Protein AF-A0A818N130-F1 (afdb_monomer)

Mean predicted aligned error: 12.56 Å

Nearest PDB structures (foldseek):
  4pmk-assembly1_A  TM=8.410E-01  e=3.302E-14  Actinidia chinensis
  4pmk-assembly2_B  TM=8.431E-01  e=4.988E-14  Actinidia chinensis
  6fpg-assembly2_I  TM=8.184E-01  e=9.535E-14  Zea mays
  6fpg-assembly2_H  TM=8.182E-01  e=1.823E-13  Zea mays
  6fpg-assembly1_D  TM=7.725E-01  e=6.313E-14  Zea mays

Radius of gyration: 19.73 Å; Cα contacts (8 Å, |Δi|>4): 461; chains: 1; bounding box: 48×44×52 Å

Structure (mmCIF, N/CA/C/O backbone):
data_AF-A0A818N130-F1
#
_entry.id   AF-A0A818N130-F1
#
loop_
_atom_site.group_PDB
_atom_site.id
_atom_site.type_symbol
_atom_site.label_atom_id
_atom_site.label_alt_id
_atom_site.label_comp_id
_atom_site.label_asym_id
_atom_site.label_entity_id
_atom_site.label_seq_id
_atom_site.pdbx_PDB_ins_code
_atom_site.Cartn_x
_atom_site.Cartn_y
_atom_site.Cartn_z
_atom_site.occupancy
_atom_site.B_iso_or_equiv
_atom_site.auth_seq_id
_atom_site.auth_comp_id
_atom_site.auth_asym_id
_atom_site.auth_atom_id
_atom_site.pdbx_PDB_model_num
ATOM 1 N N . MET A 1 1 ? -4.736 25.294 -11.018 1.00 30.92 1 MET A N 1
ATOM 2 C CA . MET A 1 1 ? -4.053 26.025 -12.106 1.00 30.92 1 MET A CA 1
ATOM 3 C C . MET A 1 1 ? -2.762 25.278 -12.384 1.00 30.92 1 MET A C 1
ATOM 5 O O . MET A 1 1 ? -1.918 25.244 -11.503 1.00 30.92 1 MET A O 1
ATOM 9 N N . ALA A 1 2 ? -2.656 24.581 -13.517 1.00 33.16 2 ALA A N 1
ATOM 10 C CA . ALA A 1 2 ? -1.429 23.869 -13.874 1.00 33.16 2 ALA A CA 1
ATOM 11 C C . ALA A 1 2 ? -0.365 24.899 -14.280 1.00 33.16 2 ALA A C 1
ATOM 13 O O . ALA A 1 2 ? -0.621 25.745 -15.138 1.00 33.16 2 ALA A O 1
ATOM 14 N N . SER A 1 3 ? 0.789 24.881 -13.621 1.00 47.41 3 SER A N 1
ATOM 15 C CA . SER A 1 3 ? 1.920 25.745 -13.948 1.00 47.41 3 SER A CA 1
ATOM 16 C C . SER A 1 3 ? 2.460 25.389 -15.339 1.00 47.41 3 SER A C 1
ATOM 18 O O . SER A 1 3 ? 2.759 24.233 -15.631 1.00 47.41 3 SER A O 1
ATOM 20 N N . ASN A 1 4 ? 2.580 26.384 -16.223 1.00 52.31 4 ASN A N 1
ATOM 21 C CA . ASN A 1 4 ? 3.215 26.209 -17.530 1.00 52.31 4 ASN A CA 1
ATOM 22 C C . ASN A 1 4 ? 4.735 26.119 -17.339 1.00 52.31 4 AS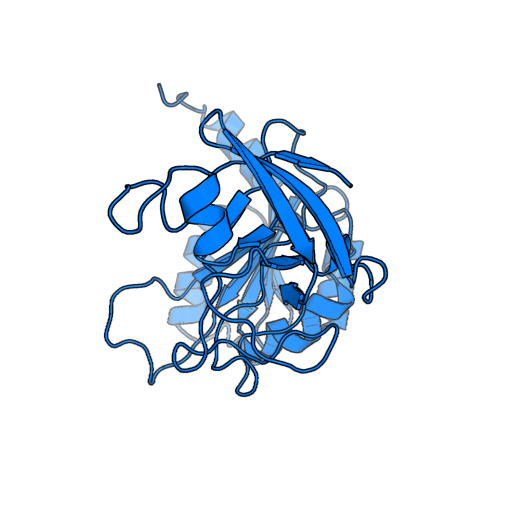N A C 1
ATOM 24 O O . ASN A 1 4 ? 5.416 27.135 -17.217 1.00 52.31 4 ASN A O 1
ATOM 28 N N . ILE A 1 5 ? 5.256 24.894 -17.293 1.00 61.88 5 ILE A N 1
ATOM 29 C CA . ILE A 1 5 ? 6.688 24.602 -17.149 1.00 61.88 5 ILE A CA 1
ATOM 30 C C . ILE A 1 5 ? 7.426 25.015 -18.437 1.00 61.88 5 ILE A C 1
ATOM 32 O O . ILE A 1 5 ? 7.042 24.612 -19.546 1.00 61.88 5 ILE A O 1
ATOM 36 N N . SER A 1 6 ? 8.494 25.814 -18.317 1.00 75.38 6 SER A N 1
ATOM 37 C CA . SER A 1 6 ? 9.298 26.250 -19.471 1.00 75.38 6 SER A CA 1
ATOM 38 C C . SER A 1 6 ? 10.012 25.065 -20.148 1.00 75.38 6 SER A C 1
ATOM 40 O O . SER A 1 6 ? 10.149 23.988 -19.563 1.00 75.38 6 SER A O 1
ATOM 42 N N . ARG A 1 7 ? 10.448 25.219 -21.408 1.00 65.94 7 ARG A N 1
ATOM 43 C CA . ARG A 1 7 ? 11.224 24.172 -22.109 1.00 65.94 7 ARG A CA 1
ATOM 44 C C . ARG A 1 7 ? 12.527 23.840 -21.368 1.00 65.94 7 ARG A C 1
ATOM 46 O O . ARG A 1 7 ? 12.796 22.664 -21.152 1.00 65.94 7 ARG A O 1
ATOM 53 N N . ASP A 1 8 ? 13.239 24.853 -20.880 1.00 66.38 8 ASP A N 1
ATOM 54 C CA . ASP A 1 8 ? 14.477 24.676 -20.107 1.00 66.38 8 ASP A CA 1
ATOM 55 C C . ASP A 1 8 ? 14.243 23.960 -18.771 1.00 66.38 8 ASP A C 1
ATOM 57 O O . ASP A 1 8 ? 15.045 23.122 -18.365 1.00 66.38 8 ASP A O 1
ATOM 61 N N . GLN A 1 9 ? 13.128 24.244 -18.087 1.00 62.00 9 GLN A N 1
ATOM 62 C CA . GLN A 1 9 ? 12.766 23.524 -16.863 1.00 62.00 9 GLN A CA 1
ATOM 63 C C . GLN A 1 9 ? 12.418 22.061 -17.150 1.00 62.00 9 GLN A C 1
ATOM 65 O O . GLN A 1 9 ? 12.869 21.187 -16.416 1.00 62.00 9 GLN A O 1
ATOM 70 N N . ARG A 1 10 ? 11.680 21.776 -18.233 1.00 62.56 10 ARG A N 1
ATOM 71 C CA . ARG A 1 10 ? 11.396 20.397 -18.667 1.00 62.56 10 ARG A CA 1
ATOM 72 C C . ARG A 1 10 ? 12.671 19.618 -18.976 1.00 62.56 10 ARG A C 1
ATOM 74 O O . ARG A 1 10 ? 12.785 18.466 -18.573 1.00 62.56 10 ARG A O 1
ATOM 81 N N . GLN A 1 11 ? 13.631 20.256 -19.636 1.00 64.12 11 GLN A N 1
ATOM 82 C CA . GLN A 1 11 ? 14.889 19.623 -20.013 1.00 64.12 11 GLN A CA 1
ATOM 83 C C . GLN A 1 11 ? 15.765 19.314 -18.790 1.00 64.12 11 GLN A C 1
ATOM 85 O O . GLN A 1 11 ? 16.229 18.188 -18.644 1.00 64.12 11 GLN A O 1
ATOM 90 N N . ARG A 1 12 ? 15.883 20.257 -17.844 1.00 65.88 12 ARG A N 1
ATOM 91 C CA . ARG A 1 12 ? 16.589 20.036 -16.566 1.00 65.88 12 ARG A CA 1
ATOM 92 C C . ARG A 1 12 ? 15.929 18.970 -15.695 1.00 65.88 12 ARG A C 1
ATOM 94 O O . ARG A 1 12 ? 16.614 18.220 -15.013 1.00 65.88 12 ARG A O 1
ATOM 101 N N . MET A 1 13 ? 14.598 18.895 -15.710 1.00 63.78 13 MET A N 1
ATOM 102 C CA . MET A 1 13 ? 13.869 17.828 -15.024 1.00 63.78 13 MET A CA 1
ATOM 103 C C . MET A 1 13 ? 14.210 16.463 -15.633 1.00 63.78 13 MET A C 1
ATOM 105 O O . MET A 1 13 ? 14.585 15.559 -14.897 1.00 63.78 13 MET A O 1
ATOM 109 N N . ALA A 1 14 ? 14.170 16.330 -16.962 1.00 67.00 14 ALA A N 1
ATOM 110 C CA . ALA A 1 14 ? 14.478 15.082 -17.665 1.00 67.00 14 ALA A CA 1
ATOM 111 C C . ALA A 1 14 ? 15.929 14.583 -17.478 1.00 67.00 14 ALA A C 1
ATOM 113 O O . ALA A 1 14 ? 16.166 13.379 -17.569 1.00 67.00 14 ALA A O 1
ATOM 114 N N . GLU A 1 15 ? 16.892 15.471 -17.199 1.00 73.31 15 GLU A N 1
ATOM 115 C CA . GLU A 1 15 ? 18.293 15.115 -16.897 1.00 73.31 15 GLU A CA 1
ATOM 116 C C . GLU A 1 15 ? 18.470 14.471 -15.514 1.00 73.31 15 GLU A C 1
ATOM 118 O O . GLU A 1 15 ? 19.325 13.593 -15.342 1.00 73.31 15 GLU A O 1
ATOM 123 N N . ASN A 1 16 ? 17.636 14.879 -14.554 1.00 77.44 16 ASN A N 1
ATOM 124 C CA . ASN A 1 16 ? 17.684 14.423 -13.165 1.00 77.44 16 ASN A CA 1
ATOM 125 C C . ASN A 1 16 ? 17.007 13.065 -12.950 1.00 77.44 16 ASN A C 1
ATOM 127 O O . ASN A 1 16 ? 17.162 12.474 -11.880 1.00 77.44 16 ASN A O 1
ATOM 131 N N . TYR A 1 17 ? 16.253 12.575 -13.937 1.00 79.69 17 TYR A N 1
ATOM 132 C CA . TYR A 1 17 ? 15.554 11.299 -13.859 1.00 79.69 17 TYR A CA 1
ATOM 133 C C . TYR A 1 17 ? 16.332 10.190 -14.568 1.00 79.69 17 TYR A C 1
ATOM 135 O O . TYR A 1 17 ? 16.824 10.358 -15.684 1.00 79.69 17 TYR A O 1
ATOM 143 N N . LEU A 1 18 ? 16.401 9.036 -13.913 1.00 83.44 18 LEU A N 1
ATOM 144 C CA . LEU A 1 18 ? 16.865 7.778 -14.482 1.00 83.44 18 LEU A CA 1
ATOM 145 C C . LEU A 1 18 ? 15.682 6.814 -14.526 1.00 83.44 18 LEU A C 1
ATOM 147 O O . LEU A 1 18 ? 15.055 6.568 -13.499 1.00 83.44 18 LEU A O 1
ATOM 151 N N . VAL A 1 19 ? 15.390 6.243 -15.691 1.00 85.06 19 VAL A N 1
ATOM 152 C CA . VAL A 1 19 ? 14.476 5.099 -15.797 1.00 85.06 19 VAL A CA 1
ATOM 153 C C . VAL A 1 19 ? 15.302 3.834 -15.993 1.00 85.06 19 VAL A C 1
ATOM 155 O O . VAL A 1 19 ? 16.173 3.790 -16.857 1.00 85.06 19 VAL A O 1
ATOM 158 N N . ILE A 1 20 ? 15.031 2.803 -15.201 1.00 85.44 20 ILE A N 1
ATOM 159 C CA . ILE A 1 20 ? 15.625 1.475 -15.336 1.00 85.44 20 ILE A CA 1
ATOM 160 C C . ILE A 1 20 ? 14.508 0.506 -15.714 1.00 85.44 20 ILE A C 1
ATOM 162 O O . ILE A 1 20 ? 13.629 0.216 -14.904 1.00 85.44 20 ILE A O 1
ATOM 166 N N . TRP A 1 21 ? 14.525 0.011 -16.946 1.00 83.75 21 TRP A N 1
ATOM 167 C CA . TRP A 1 21 ? 13.629 -1.052 -17.384 1.00 83.75 21 TRP A CA 1
ATOM 168 C C . TRP A 1 21 ? 14.256 -2.411 -17.068 1.00 83.75 21 TRP A C 1
ATOM 170 O O . TRP A 1 21 ? 15.335 -2.754 -17.547 1.00 83.75 21 TRP A O 1
ATOM 180 N N . VAL A 1 22 ? 13.564 -3.172 -16.233 1.00 79.50 22 VAL A N 1
ATOM 181 C CA . VAL A 1 22 ? 13.913 -4.518 -15.808 1.00 79.50 22 VAL A CA 1
ATOM 182 C C . VAL A 1 22 ? 13.015 -5.529 -16.501 1.00 79.50 22 VAL A C 1
ATOM 184 O O . VAL A 1 22 ? 11.805 -5.557 -16.280 1.00 79.50 22 VAL A O 1
ATOM 187 N N . ASP A 1 23 ? 13.606 -6.376 -17.328 1.00 73.19 23 ASP A N 1
ATOM 188 C CA . ASP A 1 23 ? 12.915 -7.518 -17.914 1.00 73.19 23 ASP A CA 1
ATOM 189 C C . ASP A 1 23 ? 13.952 -8.604 -18.232 1.00 73.19 23 ASP A C 1
ATOM 191 O O . ASP A 1 23 ? 15.079 -8.309 -18.631 1.00 73.19 23 ASP A O 1
ATOM 195 N N . GLU A 1 24 ? 13.592 -9.865 -18.007 1.00 66.06 24 GLU A N 1
ATOM 196 C CA . GLU A 1 24 ? 14.453 -11.019 -18.296 1.00 66.06 24 GLU A CA 1
ATOM 197 C C . GLU A 1 24 ? 14.627 -11.241 -19.806 1.00 66.06 24 GLU A C 1
ATOM 199 O O . GLU A 1 24 ? 15.628 -11.812 -20.230 1.00 66.06 24 GLU A O 1
ATOM 204 N N . ASN A 1 25 ? 13.676 -10.775 -20.623 1.00 66.62 25 ASN A N 1
ATOM 205 C CA . ASN A 1 25 ? 13.609 -11.048 -22.059 1.00 66.62 25 ASN A CA 1
ATOM 206 C C . ASN A 1 25 ? 13.651 -9.762 -22.898 1.00 66.62 25 ASN A C 1
ATOM 208 O O . ASN A 1 25 ? 12.923 -9.641 -23.886 1.00 66.62 25 ASN A O 1
ATOM 212 N N . ILE A 1 26 ? 14.483 -8.786 -22.516 1.00 68.31 26 ILE A N 1
ATOM 213 C CA . ILE A 1 26 ? 14.670 -7.569 -23.322 1.00 68.31 26 ILE A CA 1
ATOM 214 C C . ILE A 1 26 ? 15.320 -7.943 -24.652 1.00 68.31 26 ILE A C 1
ATOM 216 O O . ILE A 1 26 ? 16.522 -8.197 -24.727 1.00 68.31 26 ILE A O 1
ATOM 220 N N . ASP A 1 27 ? 14.522 -7.910 -25.714 1.00 71.06 27 ASP A N 1
ATOM 221 C CA . ASP A 1 27 ? 14.995 -8.007 -27.087 1.00 71.06 27 ASP A CA 1
ATOM 222 C C . ASP A 1 27 ? 14.929 -6.630 -27.756 1.00 71.06 27 ASP A C 1
ATOM 224 O O . ASP A 1 27 ? 13.875 -6.177 -28.198 1.00 71.06 27 ASP A O 1
ATOM 228 N N . MET A 1 28 ? 16.076 -5.953 -27.857 1.00 67.69 28 MET A N 1
ATOM 229 C CA . MET A 1 28 ? 16.173 -4.639 -28.508 1.00 67.69 28 MET A CA 1
ATOM 230 C C . MET A 1 28 ? 15.928 -4.683 -30.026 1.00 67.69 28 MET A C 1
ATOM 232 O O . MET A 1 28 ? 15.821 -3.624 -30.651 1.00 67.69 28 MET A O 1
ATOM 236 N N . ALA A 1 29 ? 15.854 -5.870 -30.636 1.00 70.69 29 ALA A N 1
ATOM 237 C CA . ALA A 1 29 ? 15.455 -6.034 -32.031 1.00 70.69 29 ALA A CA 1
ATOM 238 C C . ALA A 1 29 ? 13.928 -6.123 -32.204 1.00 70.69 29 ALA A C 1
ATOM 240 O O . ALA A 1 29 ? 13.436 -6.024 -33.327 1.00 70.69 29 ALA A O 1
ATOM 241 N N . ASN A 1 30 ? 13.175 -6.287 -31.113 1.00 78.38 30 ASN A N 1
ATOM 242 C CA . ASN A 1 30 ? 11.723 -6.334 -31.146 1.00 78.38 30 ASN A CA 1
ATOM 243 C C . ASN A 1 30 ? 11.123 -4.930 -31.353 1.00 78.38 30 ASN A C 1
ATOM 245 O O . ASN A 1 30 ? 11.484 -3.979 -30.658 1.00 78.38 30 ASN A O 1
ATOM 249 N N . GLU A 1 31 ? 10.173 -4.810 -32.283 1.00 75.06 31 GLU A N 1
ATOM 250 C CA . GLU A 1 31 ? 9.532 -3.540 -32.653 1.00 75.06 31 GLU A CA 1
ATOM 251 C C . GLU A 1 31 ? 8.794 -2.882 -31.473 1.00 75.06 31 GLU A C 1
ATOM 253 O O . GLU A 1 31 ? 8.922 -1.676 -31.261 1.00 75.06 31 GLU A O 1
ATOM 258 N N . ASP A 1 32 ? 8.105 -3.660 -30.632 1.00 69.25 32 ASP A N 1
ATOM 259 C CA . ASP A 1 32 ? 7.430 -3.139 -29.437 1.00 69.25 32 ASP A CA 1
ATOM 260 C C . ASP A 1 32 ? 8.442 -2.632 -28.400 1.00 69.25 32 ASP A C 1
ATOM 262 O O . ASP A 1 32 ? 8.219 -1.602 -27.753 1.00 69.25 32 ASP A O 1
ATOM 266 N N . CYS A 1 33 ? 9.586 -3.313 -28.266 1.00 69.62 33 CYS A N 1
ATOM 267 C CA . CYS A 1 33 ? 10.672 -2.869 -27.395 1.00 69.62 33 CYS A CA 1
ATOM 268 C C . CYS A 1 33 ? 11.284 -1.557 -27.899 1.00 69.62 33 CYS A C 1
ATOM 270 O O . CYS A 1 33 ? 11.527 -0.649 -27.100 1.00 69.62 33 CYS A O 1
ATOM 272 N N . GLN A 1 34 ? 11.502 -1.427 -29.210 1.00 73.81 34 GLN A N 1
ATOM 273 C CA . GLN A 1 34 ? 12.018 -0.197 -29.815 1.00 73.81 34 GLN A CA 1
ATOM 274 C C . GLN A 1 34 ? 11.042 0.965 -29.631 1.00 73.81 34 GLN A C 1
ATOM 276 O O . GLN A 1 34 ? 11.436 2.005 -29.103 1.00 73.81 34 GLN A O 1
ATOM 281 N N . ASN A 1 35 ? 9.761 0.750 -29.934 1.00 75.25 35 ASN A N 1
ATOM 282 C CA . ASN A 1 35 ? 8.704 1.743 -29.743 1.00 75.25 35 ASN A CA 1
ATOM 283 C C . ASN A 1 35 ? 8.605 2.201 -28.278 1.00 75.25 35 ASN A C 1
ATOM 285 O O . ASN A 1 35 ? 8.491 3.394 -27.992 1.00 75.25 35 ASN A O 1
ATOM 289 N N . THR A 1 36 ? 8.690 1.266 -27.329 1.00 74.69 36 THR A N 1
ATOM 290 C CA . THR A 1 36 ? 8.653 1.586 -25.893 1.00 74.69 36 THR A CA 1
ATOM 291 C C . THR A 1 36 ? 9.890 2.379 -25.466 1.00 74.69 36 THR A C 1
ATOM 293 O O . THR A 1 36 ? 9.773 3.385 -24.764 1.00 74.69 36 THR A O 1
ATOM 296 N N . MET A 1 37 ? 11.081 1.980 -25.923 1.00 78.00 37 MET A N 1
ATOM 297 C CA . MET A 1 37 ? 12.326 2.702 -25.641 1.00 78.00 37 MET A CA 1
ATOM 298 C C . MET A 1 37 ? 12.321 4.119 -26.217 1.00 78.00 37 MET A C 1
ATOM 300 O O . MET A 1 37 ? 12.805 5.041 -25.559 1.00 78.00 37 MET A O 1
ATOM 304 N N . GLU A 1 38 ? 11.768 4.315 -27.414 1.00 79.38 38 GLU A N 1
ATOM 305 C CA . GLU A 1 38 ? 11.600 5.639 -28.015 1.00 79.38 38 GLU A CA 1
ATOM 306 C C . GLU A 1 38 ? 10.668 6.524 -27.185 1.00 79.38 38 GLU A C 1
ATOM 308 O O . GLU A 1 38 ? 11.008 7.672 -26.892 1.00 79.38 38 GLU A O 1
ATOM 313 N N . GLN A 1 39 ? 9.536 5.983 -26.724 1.00 79.44 39 GLN A N 1
ATOM 314 C CA . GLN A 1 39 ? 8.607 6.719 -25.863 1.00 79.44 39 GLN A CA 1
ATOM 315 C C . GLN A 1 39 ? 9.237 7.104 -24.522 1.00 79.44 39 GLN A C 1
ATOM 317 O O . GLN A 1 39 ? 9.084 8.242 -24.079 1.00 79.44 39 GLN A O 1
ATOM 322 N N . LEU A 1 40 ? 9.978 6.195 -23.883 1.00 78.56 40 LEU A N 1
ATOM 323 C CA . LEU A 1 40 ? 10.655 6.488 -22.618 1.00 78.56 40 LEU A CA 1
ATOM 324 C C . LEU A 1 40 ? 11.747 7.552 -22.798 1.00 78.56 40 LEU A C 1
ATOM 326 O O . LEU A 1 40 ? 11.810 8.504 -22.019 1.00 78.56 40 LEU A O 1
ATOM 330 N N . ARG A 1 41 ? 12.558 7.447 -23.859 1.00 82.44 41 ARG A N 1
ATOM 331 C CA . ARG A 1 41 ? 13.613 8.425 -24.183 1.00 82.44 41 ARG A CA 1
ATOM 332 C C . ARG A 1 41 ? 13.073 9.796 -24.591 1.0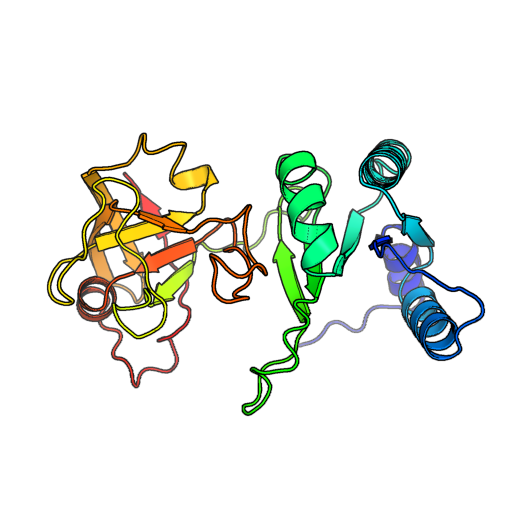0 82.44 41 ARG A C 1
ATOM 334 O O . ARG A 1 41 ? 13.788 10.785 -24.486 1.00 82.44 41 ARG A O 1
ATOM 341 N N . ALA A 1 42 ? 11.819 9.879 -25.035 1.00 79.12 42 ALA A N 1
ATOM 342 C CA . ALA A 1 42 ? 11.160 11.157 -25.288 1.00 79.12 42 ALA A CA 1
ATOM 343 C C . ALA A 1 42 ? 10.802 11.912 -23.992 1.00 79.12 42 ALA A C 1
ATOM 345 O O . ALA A 1 42 ? 10.571 13.122 -24.032 1.00 79.12 42 ALA A O 1
ATOM 346 N N . VAL A 1 43 ? 10.738 11.209 -22.854 1.00 74.94 43 VAL A N 1
ATOM 347 C CA . VAL A 1 43 ? 10.345 11.769 -21.551 1.00 74.94 43 VAL A CA 1
ATOM 348 C C . VAL A 1 43 ? 11.546 11.969 -20.628 1.00 74.94 43 VAL A C 1
ATOM 350 O O . VAL A 1 43 ? 11.610 12.980 -19.929 1.00 74.94 43 VAL A O 1
ATOM 353 N N . VAL A 1 44 ? 12.494 11.029 -20.618 1.00 81.19 44 VAL A N 1
ATOM 354 C CA . VAL A 1 44 ? 13.705 11.087 -19.788 1.00 81.19 44 VAL A CA 1
ATOM 355 C C . VAL A 1 44 ? 14.961 10.940 -20.634 1.00 81.19 44 VAL A C 1
ATOM 357 O O . VAL A 1 44 ? 14.987 10.202 -21.616 1.00 81.19 44 VAL A O 1
ATOM 360 N N . ASN A 1 45 ? 16.042 11.598 -20.220 1.00 81.06 45 ASN A N 1
ATOM 361 C CA . ASN A 1 45 ? 17.281 11.592 -21.001 1.00 81.06 45 ASN A CA 1
ATOM 362 C C . ASN A 1 45 ? 18.095 10.304 -20.820 1.00 81.06 45 ASN A C 1
ATOM 364 O O . ASN A 1 45 ? 18.978 10.017 -21.627 1.00 81.06 45 ASN A O 1
ATOM 368 N N . GLN A 1 46 ? 17.816 9.530 -19.767 1.00 82.31 46 GLN A N 1
ATOM 369 C CA . GLN A 1 46 ? 18.523 8.290 -19.477 1.00 82.31 46 GLN A CA 1
ATOM 370 C C . GLN A 1 46 ? 17.542 7.157 -19.180 1.00 82.31 46 GLN A C 1
ATOM 372 O O . GLN A 1 46 ? 16.810 7.183 -18.189 1.00 82.31 46 GLN A O 1
ATOM 377 N N . VAL A 1 47 ? 17.575 6.146 -20.049 1.00 85.06 47 VAL A N 1
ATOM 378 C CA . VAL A 1 47 ? 16.860 4.881 -19.886 1.00 85.06 47 VAL A CA 1
ATOM 379 C C . VAL A 1 47 ? 17.892 3.766 -19.940 1.00 85.06 47 VAL A C 1
ATOM 381 O O . VAL A 1 47 ? 18.517 3.558 -20.984 1.00 85.06 47 VAL A O 1
ATOM 384 N N . ASN A 1 48 ? 18.070 3.069 -18.826 1.00 86.44 48 ASN A N 1
ATOM 385 C CA . ASN A 1 48 ? 18.913 1.889 -18.744 1.00 86.44 48 ASN A CA 1
ATOM 386 C C . ASN A 1 48 ? 18.048 0.631 -18.746 1.00 86.44 48 ASN A C 1
ATOM 388 O O . ASN A 1 48 ? 16.881 0.658 -18.360 1.00 86.44 48 ASN A O 1
ATOM 392 N N . THR A 1 49 ? 18.650 -0.482 -19.140 1.00 83.12 49 THR A N 1
ATOM 393 C CA . THR A 1 49 ? 18.044 -1.806 -19.049 1.00 83.12 49 THR A CA 1
ATOM 394 C C . THR A 1 49 ? 18.856 -2.677 -18.101 1.00 83.12 49 THR A C 1
ATOM 396 O O . THR A 1 49 ? 20.090 -2.597 -18.099 1.00 83.12 49 THR A O 1
ATOM 399 N N . CYS A 1 50 ? 18.195 -3.527 -17.324 1.00 79.44 50 CYS A N 1
ATOM 400 C CA . CYS A 1 50 ? 18.854 -4.586 -16.564 1.00 79.44 50 CYS A CA 1
ATOM 401 C C . CYS A 1 50 ? 18.065 -5.892 -16.674 1.00 79.44 50 CYS A C 1
ATOM 403 O O . CYS A 1 50 ? 16.840 -5.891 -16.760 1.00 79.44 50 CYS A O 1
ATOM 405 N N . THR A 1 51 ? 18.795 -7.005 -16.698 1.00 76.56 51 THR A N 1
ATOM 406 C CA . THR A 1 51 ? 18.220 -8.357 -16.837 1.00 76.56 51 THR A CA 1
ATOM 407 C C . THR A 1 51 ? 18.361 -9.177 -15.556 1.00 76.56 51 THR A C 1
ATOM 409 O O . THR A 1 51 ? 17.657 -10.164 -15.377 1.00 76.56 51 THR A O 1
ATOM 412 N N . THR A 1 52 ? 19.239 -8.754 -14.637 1.00 71.56 52 THR A N 1
ATOM 413 C CA . THR A 1 52 ? 19.441 -9.388 -13.327 1.00 71.56 52 THR A CA 1
ATOM 414 C C . THR A 1 52 ? 19.381 -8.363 -12.199 1.00 71.56 52 THR A C 1
ATOM 416 O O . THR A 1 52 ? 19.659 -7.176 -12.403 1.00 71.56 52 THR A O 1
ATOM 419 N N . ALA A 1 53 ? 19.056 -8.821 -10.988 1.00 69.56 53 ALA A N 1
ATOM 420 C CA . ALA A 1 53 ? 18.969 -7.961 -9.811 1.00 69.56 53 ALA A CA 1
ATOM 421 C C . ALA A 1 53 ? 20.304 -7.260 -9.502 1.00 69.56 53 ALA A C 1
ATOM 423 O O . ALA A 1 53 ? 20.313 -6.069 -9.197 1.00 69.56 53 ALA A O 1
ATOM 424 N N . GLU A 1 54 ? 21.436 -7.952 -9.648 1.00 76.50 54 GLU A N 1
ATOM 425 C CA . GLU A 1 54 ? 22.769 -7.397 -9.390 1.00 76.50 54 GLU A CA 1
ATOM 426 C C . GLU A 1 54 ? 23.099 -6.250 -10.350 1.00 76.50 54 GLU A C 1
ATOM 428 O O . GLU A 1 54 ? 23.597 -5.211 -9.915 1.00 76.50 54 GLU A O 1
ATOM 433 N N . GLN A 1 55 ? 22.767 -6.401 -11.639 1.00 82.00 55 GLN A N 1
ATOM 434 C CA . GLN A 1 55 ? 22.940 -5.337 -12.632 1.00 82.00 55 GLN A CA 1
ATOM 435 C C . GLN A 1 55 ? 22.101 -4.108 -12.275 1.00 82.00 55 GLN A C 1
ATOM 437 O O . GLN A 1 55 ? 22.596 -2.982 -12.348 1.00 82.00 55 GLN A O 1
ATOM 442 N N . CYS A 1 56 ? 20.845 -4.309 -11.857 1.00 77.38 56 CYS A N 1
ATOM 443 C CA . CYS A 1 56 ? 19.979 -3.205 -11.448 1.00 77.38 56 CYS A CA 1
ATOM 444 C C . CYS A 1 56 ? 20.540 -2.489 -10.206 1.00 77.38 56 CYS A C 1
ATOM 446 O O . CYS A 1 56 ? 20.602 -1.261 -10.177 1.00 77.38 56 CYS A O 1
ATOM 448 N N . ILE A 1 57 ? 21.000 -3.242 -9.199 1.00 76.06 57 ILE A N 1
ATOM 449 C CA . ILE A 1 57 ? 21.590 -2.691 -7.968 1.00 76.06 57 ILE A CA 1
ATOM 450 C C . ILE A 1 57 ? 22.865 -1.899 -8.277 1.00 76.06 57 ILE A C 1
ATOM 452 O O . ILE A 1 57 ? 23.052 -0.804 -7.740 1.00 76.06 57 ILE A O 1
ATOM 456 N N . GLN A 1 58 ? 23.727 -2.408 -9.159 1.00 81.00 58 GLN A N 1
ATOM 457 C CA . GLN A 1 58 ? 24.926 -1.695 -9.595 1.00 81.00 58 GLN A CA 1
ATOM 458 C C . GLN A 1 58 ? 24.567 -0.368 -10.277 1.00 81.00 58 GLN A C 1
ATOM 460 O O . GLN A 1 58 ? 25.098 0.674 -9.895 1.00 81.00 58 GLN A O 1
ATOM 465 N N . GLN A 1 59 ? 23.611 -0.368 -11.211 1.00 79.00 59 GLN A N 1
ATOM 466 C CA . GLN A 1 59 ? 23.190 0.856 -11.902 1.00 79.00 59 GLN A CA 1
ATOM 467 C C . GLN A 1 59 ? 22.575 1.891 -10.950 1.00 79.00 59 GLN A C 1
ATOM 469 O O . GLN A 1 59 ? 22.857 3.086 -11.077 1.00 79.00 59 GLN A O 1
ATOM 474 N N . LEU A 1 60 ? 21.786 1.447 -9.967 1.00 75.31 60 LEU A N 1
ATOM 475 C CA . LEU A 1 60 ? 21.268 2.309 -8.898 1.00 75.31 60 LEU A CA 1
ATOM 476 C C . LEU A 1 60 ? 22.398 2.874 -8.022 1.00 75.31 60 LEU A C 1
ATOM 478 O O . LEU A 1 60 ? 22.318 4.008 -7.550 1.00 75.31 60 LEU A O 1
ATOM 482 N N . THR A 1 61 ? 23.466 2.100 -7.816 1.00 74.94 61 THR A N 1
ATOM 483 C CA . THR A 1 61 ? 24.625 2.503 -7.009 1.00 74.94 61 THR A CA 1
ATOM 484 C C . THR A 1 61 ? 25.550 3.465 -7.750 1.00 74.94 61 THR A C 1
ATOM 486 O O . THR A 1 61 ? 26.153 4.310 -7.101 1.00 74.94 61 THR A O 1
ATOM 489 N N . GLU A 1 62 ? 25.652 3.388 -9.076 1.00 79.06 62 GLU A N 1
ATOM 490 C CA . GLU A 1 62 ? 26.491 4.279 -9.892 1.00 79.06 62 GLU A CA 1
ATOM 491 C C . GLU A 1 62 ? 25.828 5.641 -10.160 1.00 79.06 62 GLU A C 1
ATOM 493 O O . GLU A 1 62 ? 26.512 6.656 -10.253 1.00 79.06 62 GLU A O 1
ATOM 498 N N . ASN A 1 63 ? 24.494 5.699 -10.231 1.00 71.81 63 ASN A N 1
ATOM 499 C CA . ASN A 1 63 ? 23.740 6.908 -10.594 1.00 71.81 63 ASN A CA 1
ATOM 500 C C . ASN A 1 63 ? 23.121 7.613 -9.369 1.00 71.81 63 ASN A C 1
ATOM 502 O O . ASN A 1 63 ? 21.975 8.057 -9.409 1.00 71.81 63 ASN A O 1
ATOM 506 N N . GLN A 1 64 ? 23.869 7.721 -8.265 1.00 65.00 64 GLN A N 1
ATOM 507 C CA . GLN A 1 64 ? 23.318 8.108 -6.952 1.00 65.00 64 GLN A CA 1
ATOM 508 C C . GLN A 1 64 ? 22.722 9.518 -6.858 1.00 65.00 64 GLN A C 1
ATOM 510 O O . GLN A 1 64 ? 22.013 9.800 -5.894 1.00 65.00 64 GLN A O 1
ATOM 515 N N . GLU A 1 65 ? 23.028 10.400 -7.807 1.00 69.88 65 GLU A N 1
ATOM 516 C CA . GLU A 1 65 ? 22.527 11.779 -7.832 1.00 69.88 65 GLU A CA 1
ATOM 517 C C . GLU A 1 65 ? 21.189 11.916 -8.577 1.00 69.88 65 GLU A C 1
ATOM 519 O O . GLU A 1 65 ? 20.579 12.984 -8.555 1.00 69.88 65 GLU A O 1
ATOM 524 N N . LYS A 1 66 ? 20.713 10.844 -9.228 1.00 71.88 66 LYS A N 1
ATOM 525 C CA . LYS A 1 66 ? 19.491 10.858 -10.039 1.00 71.88 66 LYS A CA 1
ATOM 526 C C . LYS A 1 66 ? 18.301 10.254 -9.308 1.00 71.88 66 LYS A C 1
ATOM 528 O O . LYS A 1 66 ? 18.407 9.239 -8.621 1.00 71.88 66 LYS A O 1
ATOM 533 N N . ILE A 1 67 ? 17.130 10.837 -9.546 1.00 71.94 67 ILE A N 1
ATOM 534 C CA . ILE A 1 67 ? 15.856 10.256 -9.130 1.00 71.94 67 ILE A CA 1
ATOM 535 C C . ILE A 1 67 ? 15.577 9.050 -10.026 1.00 71.94 67 ILE A C 1
ATOM 537 O O . ILE A 1 67 ? 15.335 9.199 -11.225 1.00 71.94 67 ILE A O 1
ATOM 541 N N . SER A 1 68 ? 15.617 7.858 -9.435 1.00 74.12 68 SER A N 1
ATOM 542 C CA . SER A 1 68 ? 15.471 6.606 -10.173 1.00 74.12 68 SER A CA 1
ATOM 543 C C . SER A 1 68 ? 14.033 6.086 -10.139 1.00 74.12 68 SER A C 1
ATOM 545 O O . SER A 1 68 ? 13.405 6.017 -9.077 1.00 74.12 68 SER A O 1
ATOM 547 N N . PHE A 1 69 ? 13.544 5.690 -11.310 1.00 75.81 69 PHE A N 1
ATOM 548 C CA . PHE A 1 69 ? 12.306 4.954 -11.521 1.00 75.81 69 PHE A CA 1
ATOM 549 C C . PHE A 1 69 ? 12.631 3.593 -12.108 1.00 75.81 69 PHE A C 1
ATOM 551 O O . PHE A 1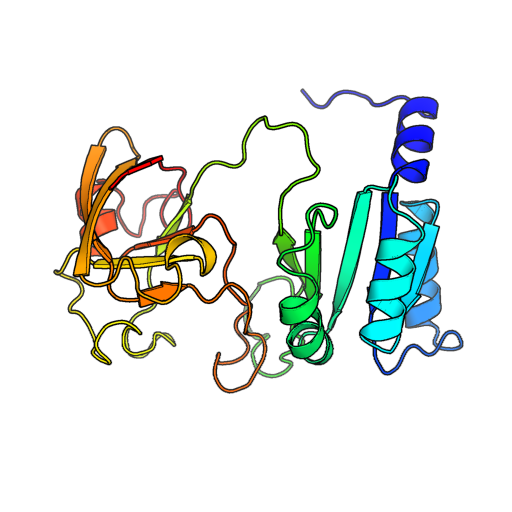 69 ? 13.401 3.500 -13.060 1.00 75.81 69 PHE A O 1
ATOM 558 N N . ILE A 1 70 ? 12.022 2.541 -11.583 1.00 77.06 70 ILE A N 1
ATOM 559 C CA . ILE A 1 70 ? 12.209 1.187 -12.106 1.00 77.06 70 ILE A CA 1
ATOM 560 C C . ILE A 1 70 ? 10.913 0.742 -12.764 1.00 77.06 70 ILE A C 1
ATOM 562 O O . ILE A 1 70 ? 9.855 0.957 -12.193 1.00 77.06 70 ILE A O 1
ATOM 566 N N . ILE A 1 71 ? 10.968 0.127 -13.938 1.00 74.69 71 ILE A N 1
ATOM 567 C CA . ILE A 1 71 ? 9.817 -0.514 -14.584 1.00 74.69 71 ILE A CA 1
ATOM 568 C C . ILE A 1 71 ? 10.145 -1.996 -14.667 1.00 74.69 71 ILE A C 1
ATOM 570 O O . ILE A 1 71 ? 11.132 -2.344 -15.298 1.00 74.69 71 ILE A O 1
ATOM 574 N N . SER A 1 72 ? 9.365 -2.857 -14.022 1.00 72.69 72 SER A N 1
ATOM 575 C CA . SER A 1 72 ? 9.644 -4.295 -13.958 1.00 72.69 72 SER A CA 1
ATOM 576 C C . SER A 1 72 ? 8.392 -5.119 -14.222 1.00 72.69 72 SER A C 1
ATOM 578 O O . SER A 1 72 ? 7.287 -4.680 -13.904 1.00 72.69 72 SER A O 1
ATOM 580 N N . SER A 1 73 ? 8.535 -6.322 -14.774 1.00 68.31 73 SER A N 1
ATOM 581 C CA . SER A 1 73 ? 7.440 -7.296 -14.792 1.00 68.31 73 SER A CA 1
ATOM 582 C C . SER A 1 73 ? 7.192 -7.858 -13.384 1.00 68.31 73 SER A C 1
ATOM 584 O O . SER A 1 73 ? 8.077 -7.844 -12.532 1.00 68.31 73 SER A O 1
ATOM 586 N N . GLY A 1 74 ? 5.990 -8.373 -13.113 1.00 60.59 74 GLY A N 1
ATOM 587 C CA . GLY A 1 74 ? 5.644 -8.963 -11.813 1.00 60.59 74 GLY A CA 1
ATOM 588 C C . GLY A 1 74 ? 6.583 -10.098 -11.389 1.00 60.59 74 GLY A C 1
ATOM 589 O O . GLY A 1 74 ? 6.962 -10.162 -10.225 1.00 60.59 74 GLY A O 1
ATOM 590 N N . ALA A 1 75 ? 7.019 -10.929 -12.344 1.00 61.88 75 ALA A N 1
ATOM 591 C CA . ALA A 1 75 ? 7.940 -12.038 -12.096 1.00 61.88 75 ALA A CA 1
ATOM 592 C C . ALA A 1 75 ? 9.318 -11.549 -11.620 1.00 61.88 75 ALA A C 1
ATOM 594 O O . ALA A 1 75 ? 9.835 -12.023 -10.612 1.00 61.88 75 ALA A O 1
ATOM 595 N N . VAL A 1 76 ? 9.881 -10.541 -12.291 1.00 66.12 76 VAL A N 1
ATOM 596 C CA . VAL A 1 76 ? 11.196 -9.997 -11.922 1.00 66.12 76 VAL A CA 1
ATOM 597 C C . VAL A 1 76 ? 11.098 -9.083 -10.698 1.00 66.12 76 VAL A C 1
ATOM 599 O O . VAL A 1 76 ? 11.995 -9.046 -9.855 1.00 66.12 76 VAL A O 1
ATOM 602 N N . GLY A 1 77 ? 9.974 -8.377 -10.550 1.00 64.06 77 GLY A N 1
ATOM 603 C CA . GLY A 1 77 ? 9.651 -7.558 -9.386 1.00 64.06 77 GLY A CA 1
ATOM 604 C C . GLY A 1 77 ? 9.720 -8.340 -8.073 1.00 64.06 77 GLY A C 1
ATOM 605 O O . GLY A 1 77 ? 10.284 -7.825 -7.112 1.00 64.06 77 GLY A O 1
ATOM 606 N N . GLN A 1 78 ? 9.249 -9.592 -8.047 1.00 61.53 78 GLN A N 1
ATOM 607 C CA . GLN A 1 78 ? 9.251 -10.432 -6.841 1.00 61.53 78 GLN A CA 1
ATOM 608 C C . GLN A 1 78 ? 10.657 -10.651 -6.256 1.00 61.53 78 GLN A C 1
ATOM 610 O O . GLN A 1 78 ? 10.828 -10.648 -5.039 1.00 61.53 78 GLN A O 1
ATOM 615 N N . HIS A 1 79 ? 11.677 -10.813 -7.102 1.00 65.69 79 HIS A N 1
ATOM 616 C CA . HIS A 1 79 ? 13.063 -11.003 -6.656 1.00 65.69 79 HIS A CA 1
ATOM 617 C C . HIS A 1 79 ? 13.808 -9.684 -6.448 1.00 65.69 79 HIS A C 1
ATOM 619 O O . HIS A 1 79 ? 14.736 -9.599 -5.642 1.00 65.69 79 HIS A O 1
ATOM 625 N N . LEU A 1 80 ? 13.407 -8.642 -7.171 1.00 68.25 80 LEU A N 1
ATOM 626 C CA . LEU A 1 80 ? 14.068 -7.350 -7.131 1.00 68.25 80 LEU A CA 1
ATOM 627 C C . LEU A 1 80 ? 13.647 -6.528 -5.904 1.00 68.25 80 LEU A C 1
ATOM 629 O O . LEU A 1 80 ? 14.513 -6.010 -5.199 1.00 68.25 80 LEU A O 1
ATOM 633 N N . VAL A 1 81 ? 12.341 -6.434 -5.625 1.00 67.94 81 VAL A N 1
ATOM 634 C CA . VAL A 1 81 ? 11.773 -5.590 -4.558 1.00 67.94 81 VAL A CA 1
ATOM 635 C C . VAL A 1 81 ? 12.396 -5.877 -3.184 1.00 67.94 81 VAL A C 1
ATOM 637 O O . VAL A 1 81 ? 12.856 -4.918 -2.561 1.00 67.94 81 VAL A O 1
ATOM 640 N N . PRO A 1 82 ? 12.547 -7.135 -2.718 1.00 67.56 82 PRO A N 1
ATOM 641 C CA . PRO A 1 82 ? 13.181 -7.419 -1.428 1.00 67.56 82 PRO A CA 1
ATOM 642 C C . PRO A 1 82 ? 14.609 -6.875 -1.296 1.00 67.56 82 PRO A C 1
ATOM 644 O O . PRO A 1 82 ? 15.042 -6.553 -0.196 1.00 67.56 82 PRO A O 1
ATOM 647 N N . ASN A 1 83 ? 15.342 -6.719 -2.398 1.00 68.38 83 ASN A N 1
ATOM 648 C CA . ASN A 1 83 ? 16.726 -6.245 -2.364 1.00 68.38 83 ASN A CA 1
ATOM 649 C C . ASN A 1 83 ? 16.850 -4.719 -2.442 1.00 68.38 83 ASN A C 1
ATOM 651 O O . ASN A 1 83 ? 17.894 -4.174 -2.089 1.00 68.38 83 ASN A O 1
ATOM 655 N N . ILE A 1 84 ? 15.802 -4.028 -2.901 1.00 66.75 84 ILE A N 1
ATOM 656 C CA . ILE A 1 84 ? 15.850 -2.583 -3.157 1.00 66.75 84 ILE A CA 1
ATOM 657 C C . ILE A 1 84 ? 14.805 -1.770 -2.382 1.00 66.75 84 ILE A C 1
ATOM 659 O O . ILE A 1 84 ? 14.863 -0.543 -2.408 1.00 66.75 84 ILE A O 1
ATOM 663 N N . HIS A 1 85 ? 13.874 -2.422 -1.673 1.00 61.62 85 HIS A N 1
ATOM 664 C CA . HIS A 1 85 ? 12.792 -1.756 -0.935 1.00 61.62 85 HIS A CA 1
ATOM 665 C C . HIS A 1 85 ? 13.273 -0.809 0.172 1.00 61.62 85 HIS A C 1
ATOM 667 O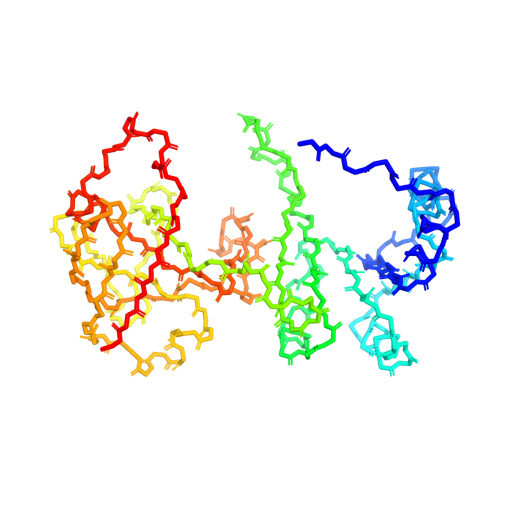 O . HIS A 1 85 ? 12.629 0.205 0.418 1.00 61.62 85 HIS A O 1
ATOM 673 N N . ASP A 1 86 ? 14.424 -1.097 0.782 1.00 58.34 86 ASP A N 1
ATOM 674 C CA . ASP A 1 86 ? 15.030 -0.267 1.831 1.00 58.34 86 ASP A CA 1
ATOM 675 C C . ASP A 1 86 ? 16.012 0.789 1.279 1.00 58.34 86 ASP A C 1
ATOM 677 O O . ASP A 1 86 ? 16.665 1.514 2.037 1.00 58.34 86 ASP A O 1
ATOM 681 N N . MET A 1 87 ? 16.170 0.892 -0.047 1.00 62.09 87 MET A N 1
ATOM 682 C CA . MET A 1 87 ? 17.113 1.836 -0.643 1.00 62.09 87 MET A CA 1
ATOM 683 C C . MET A 1 87 ? 16.543 3.249 -0.639 1.00 62.09 87 MET A C 1
ATOM 685 O O . MET A 1 87 ? 15.646 3.583 -1.412 1.00 62.09 87 MET A O 1
ATOM 689 N N . ALA A 1 88 ? 17.179 4.133 0.131 1.00 56.91 88 ALA A N 1
ATOM 690 C CA . ALA A 1 88 ? 16.706 5.501 0.306 1.00 56.91 88 ALA A CA 1
ATOM 691 C C . ALA A 1 88 ? 16.712 6.393 -0.972 1.00 56.91 88 ALA A C 1
ATOM 693 O O . ALA A 1 88 ? 16.378 7.579 -0.930 1.00 56.91 88 ALA A O 1
ATOM 694 N N . LYS A 1 89 ? 17.144 5.862 -2.117 1.00 60.09 89 LYS A N 1
ATOM 695 C CA . LYS A 1 89 ? 17.330 6.599 -3.381 1.00 60.09 89 LYS A CA 1
ATOM 696 C C . LYS A 1 89 ? 16.320 6.201 -4.455 1.00 60.09 89 LYS A C 1
ATOM 698 O O . LYS A 1 89 ? 16.328 6.757 -5.550 1.00 60.09 89 LYS A O 1
ATOM 703 N N . LEU A 1 90 ? 15.465 5.229 -4.148 1.00 60.09 90 LEU A N 1
ATOM 704 C CA . LEU A 1 90 ? 14.485 4.700 -5.074 1.00 60.09 90 LEU A CA 1
ATOM 705 C C . LEU A 1 90 ? 13.129 5.363 -4.832 1.00 60.09 90 LEU A C 1
ATOM 707 O O . LEU A 1 90 ? 12.494 5.163 -3.797 1.00 60.09 90 LEU A O 1
ATOM 711 N N . ASN A 1 91 ? 12.685 6.181 -5.787 1.00 61.91 91 ASN A N 1
ATOM 712 C CA . ASN A 1 91 ? 11.477 6.983 -5.597 1.00 61.91 91 ASN A CA 1
ATOM 713 C C . ASN A 1 91 ? 10.214 6.190 -5.930 1.00 61.91 91 ASN A C 1
ATOM 715 O O . ASN A 1 91 ? 9.252 6.221 -5.159 1.00 61.91 91 ASN A O 1
ATOM 719 N N . ALA A 1 92 ? 10.223 5.459 -7.044 1.00 66.81 92 ALA A N 1
ATOM 720 C CA . ALA A 1 92 ? 9.139 4.556 -7.394 1.00 66.81 92 ALA A CA 1
ATOM 721 C C . ALA A 1 92 ? 9.620 3.370 -8.240 1.00 66.81 92 ALA A C 1
ATOM 723 O O . ALA A 1 92 ? 10.553 3.481 -9.036 1.00 66.81 92 ALA A O 1
ATOM 724 N N . ILE A 1 93 ? 8.940 2.242 -8.079 1.00 67.81 93 ILE A N 1
ATOM 725 C CA . ILE A 1 93 ? 8.991 1.082 -8.960 1.00 67.81 93 ILE A CA 1
ATOM 726 C C . ILE A 1 93 ? 7.604 0.949 -9.587 1.00 67.81 93 ILE A C 1
ATOM 728 O O . ILE A 1 93 ? 6.595 0.994 -8.905 1.00 67.81 93 ILE A O 1
ATOM 732 N N . PHE A 1 94 ? 7.513 0.753 -10.884 1.00 68.62 94 PHE A N 1
ATOM 733 C CA . PHE A 1 94 ? 6.290 0.386 -11.570 1.00 68.62 94 PHE A CA 1
ATOM 734 C C . PHE A 1 94 ? 6.372 -1.103 -11.854 1.00 68.62 94 PHE A C 1
ATOM 736 O O . PHE A 1 94 ? 7.234 -1.541 -12.615 1.00 68.62 94 PHE A O 1
ATOM 743 N N . ILE A 1 95 ? 5.503 -1.882 -11.212 1.00 65.25 95 ILE A N 1
ATOM 744 C CA . ILE A 1 95 ? 5.459 -3.328 -11.410 1.00 65.25 95 ILE A CA 1
ATOM 745 C C . ILE A 1 95 ? 4.283 -3.636 -12.331 1.00 65.25 95 ILE A C 1
ATOM 747 O O . ILE A 1 95 ? 3.123 -3.349 -12.023 1.00 65.25 95 ILE A O 1
ATOM 751 N N . PHE A 1 96 ? 4.598 -4.200 -13.490 1.00 65.94 96 PHE A N 1
ATOM 752 C CA . PHE A 1 96 ? 3.629 -4.659 -14.466 1.00 65.94 96 PHE A CA 1
ATOM 753 C C . PHE A 1 96 ? 3.240 -6.103 -14.168 1.00 65.94 96 PHE A C 1
ATOM 755 O O . PHE A 1 96 ? 3.971 -7.049 -14.473 1.00 65.94 96 PHE A O 1
ATOM 762 N N . CYS A 1 97 ? 2.063 -6.293 -13.584 1.00 60.16 97 CYS A N 1
ATOM 763 C CA . CYS A 1 97 ? 1.584 -7.619 -13.211 1.00 60.16 97 CYS A CA 1
ATOM 764 C C . CYS A 1 97 ? 0.706 -8.172 -14.336 1.00 60.16 97 CYS A C 1
ATOM 766 O O . CYS A 1 97 ? -0.495 -7.921 -14.423 1.00 60.16 97 CYS A O 1
ATOM 768 N N . GLY A 1 98 ? 1.346 -8.892 -15.257 1.00 55.06 98 GLY A N 1
ATOM 769 C CA . GLY A 1 98 ? 0.703 -9.470 -16.431 1.00 55.06 98 GLY A CA 1
ATOM 770 C C . GLY A 1 98 ? -0.093 -10.728 -16.095 1.00 55.06 98 GLY A C 1
ATOM 771 O O . GLY A 1 98 ? 0.380 -11.832 -16.347 1.00 55.06 98 GLY A O 1
ATOM 772 N N . ASN A 1 99 ? -1.316 -10.594 -15.578 1.00 50.16 99 ASN A N 1
ATOM 773 C CA . ASN A 1 99 ? -2.227 -11.735 -15.468 1.00 50.16 99 ASN A CA 1
ATOM 774 C C . ASN A 1 99 ? -3.283 -11.722 -16.583 1.00 50.16 99 ASN A C 1
ATOM 776 O O . ASN A 1 99 ? -4.397 -11.222 -16.411 1.00 50.16 99 ASN A O 1
ATOM 780 N N . LYS A 1 100 ? -2.943 -12.345 -17.724 1.00 44.75 100 LYS A N 1
ATOM 781 C CA . LYS A 1 100 ? -3.803 -12.443 -18.921 1.00 44.75 100 LYS A CA 1
ATOM 782 C C . LYS A 1 100 ? -5.212 -12.995 -18.641 1.00 44.75 100 LYS A C 1
ATOM 784 O O . LYS A 1 100 ? -6.138 -12.633 -19.360 1.00 44.75 100 LYS A O 1
ATOM 789 N N . GLN A 1 101 ? -5.410 -13.824 -17.610 1.00 43.19 101 GLN A N 1
ATOM 790 C CA . GLN A 1 101 ? -6.711 -14.449 -17.320 1.00 43.19 101 GLN A CA 1
ATOM 791 C C . GLN A 1 101 ? -7.683 -13.563 -16.521 1.00 43.19 101 GLN A C 1
ATOM 793 O O . GLN A 1 101 ? -8.881 -13.838 -16.517 1.00 43.19 101 GLN A O 1
ATOM 798 N N . ARG A 1 102 ? -7.218 -12.489 -15.865 1.00 40.09 102 ARG A N 1
ATOM 799 C CA . ARG A 1 102 ? -8.062 -11.654 -14.982 1.00 40.09 102 ARG A CA 1
ATOM 800 C C . ARG A 1 102 ? -8.528 -10.340 -15.633 1.00 40.09 102 ARG A C 1
ATOM 802 O O . ARG A 1 102 ? -9.326 -9.613 -15.046 1.00 40.09 102 ARG A O 1
ATOM 809 N N . HIS A 1 103 ? -8.100 -10.062 -16.868 1.00 42.03 103 HIS A N 1
ATOM 810 C CA . HIS A 1 103 ? -8.375 -8.826 -17.622 1.00 42.03 103 HIS A CA 1
ATOM 811 C C . HIS A 1 103 ? -9.777 -8.720 -18.243 1.00 42.03 103 HIS A C 1
ATOM 813 O O . HIS A 1 103 ? -9.950 -8.110 -19.295 1.00 42.03 103 HIS A O 1
ATOM 819 N N . GLN A 1 104 ? -10.811 -9.234 -17.579 1.00 33.53 104 GLN A N 1
ATOM 820 C CA . GLN A 1 104 ? -12.196 -8.950 -17.961 1.00 33.53 104 GLN A CA 1
ATOM 821 C C . GLN A 1 104 ? -12.867 -8.005 -16.958 1.00 33.53 104 GLN A C 1
ATOM 823 O O . GLN A 1 104 ? -13.962 -8.297 -16.490 1.00 33.53 104 GLN A O 1
ATOM 828 N N . LYS A 1 105 ? -12.197 -6.895 -16.594 1.00 35.25 105 LYS A N 1
ATOM 829 C CA . LYS A 1 105 ? -12.806 -5.609 -16.168 1.00 35.25 105 LYS A CA 1
ATOM 830 C C . LYS A 1 105 ? -11.746 -4.575 -15.729 1.00 35.25 105 LYS A C 1
ATOM 832 O O . LYS A 1 105 ? -11.319 -4.555 -14.585 1.00 35.25 105 LYS A O 1
ATOM 837 N N . ASN A 1 106 ? -11.399 -3.680 -16.657 1.00 38.72 106 ASN A N 1
ATOM 838 C CA . ASN A 1 106 ? -11.168 -2.238 -16.455 1.00 38.72 106 ASN A CA 1
ATOM 839 C C . ASN A 1 106 ? -10.223 -1.732 -15.336 1.00 38.72 106 ASN A C 1
ATOM 841 O O . ASN A 1 106 ? -10.545 -0.727 -14.704 1.00 38.72 106 ASN A O 1
ATOM 845 N N . LEU A 1 107 ? -9.036 -2.312 -15.139 1.00 34.78 107 LEU A N 1
ATOM 846 C CA . LEU A 1 107 ? -7.941 -1.627 -14.425 1.00 34.78 107 LEU A CA 1
ATOM 847 C C . LEU A 1 107 ? -6.654 -1.660 -15.270 1.00 34.78 107 LEU A C 1
ATOM 849 O O . LEU A 1 107 ? -6.377 -2.700 -15.869 1.00 34.78 107 LEU A O 1
ATOM 853 N N . PRO A 1 108 ? -5.888 -0.553 -15.368 1.00 37.12 108 PRO A N 1
ATOM 854 C CA . PRO A 1 108 ? -4.611 -0.550 -16.075 1.00 37.12 108 PRO A CA 1
ATOM 855 C C . PRO A 1 108 ? -3.596 -1.459 -15.365 1.00 37.12 108 PRO A C 1
ATOM 857 O O . PRO A 1 108 ? -3.484 -1.451 -14.144 1.00 37.12 108 PRO A O 1
ATOM 860 N N . ASN A 1 109 ? -2.834 -2.223 -16.149 1.00 42.69 109 ASN A N 1
ATOM 861 C CA . ASN A 1 109 ? -1.873 -3.240 -15.689 1.00 42.69 109 ASN A CA 1
ATOM 862 C C . ASN A 1 109 ? -0.589 -2.674 -15.057 1.00 42.69 109 ASN A C 1
ATOM 864 O O . ASN A 1 109 ? 0.325 -3.430 -14.732 1.00 42.69 109 ASN A O 1
ATOM 868 N N . LEU A 1 110 ? -0.495 -1.350 -14.928 1.00 39.84 110 LEU A N 1
ATOM 869 C CA . LEU A 1 110 ? 0.664 -0.655 -14.391 1.00 39.84 110 LEU A CA 1
ATOM 870 C C . LEU A 1 110 ? 0.336 -0.208 -12.967 1.00 39.84 110 LEU A C 1
ATOM 872 O O . LEU A 1 110 ? -0.502 0.675 -12.778 1.00 39.84 110 LEU A O 1
ATOM 876 N N . ILE A 1 111 ? 0.978 -0.815 -11.970 1.00 45.38 111 ILE A N 1
ATOM 877 C CA . ILE A 1 111 ? 0.779 -0.431 -10.571 1.00 45.38 111 ILE A CA 1
ATOM 878 C C . ILE A 1 111 ? 2.068 0.201 -10.055 1.00 45.38 111 ILE A C 1
ATOM 880 O O . ILE A 1 111 ? 3.148 -0.386 -10.112 1.00 45.38 111 ILE A O 1
ATOM 884 N N . SER A 1 112 ? 1.940 1.449 -9.603 1.00 43.41 112 SER A N 1
ATOM 885 C CA . SER A 1 112 ? 3.031 2.244 -9.044 1.00 43.41 112 SER A CA 1
ATOM 886 C C . SER A 1 112 ? 3.275 1.846 -7.590 1.00 43.41 112 SER A C 1
ATOM 888 O O . SER A 1 112 ? 2.458 2.131 -6.716 1.00 43.41 112 SER A O 1
ATOM 890 N N . PHE A 1 113 ? 4.430 1.256 -7.323 1.00 47.28 113 PHE A N 1
ATOM 891 C CA . PHE A 1 113 ? 5.060 1.195 -6.010 1.00 47.28 113 PHE A CA 1
ATOM 892 C C . PHE A 1 113 ? 5.842 2.466 -5.768 1.00 47.28 113 PHE A C 1
ATOM 894 O O . PHE A 1 113 ? 6.722 2.806 -6.544 1.00 47.28 113 PHE A O 1
ATOM 901 N N . MET A 1 114 ? 5.574 3.168 -4.677 1.00 41.91 114 MET A N 1
ATOM 902 C CA . MET A 1 114 ? 6.449 4.247 -4.226 1.00 41.91 114 MET A CA 1
ATOM 903 C C . MET A 1 114 ? 7.185 3.755 -2.987 1.00 41.91 114 MET A C 1
ATOM 905 O O . MET A 1 114 ? 6.545 3.418 -1.997 1.00 41.91 114 MET A O 1
ATOM 909 N N . LEU A 1 115 ? 8.515 3.666 -3.069 1.00 45.34 115 LEU A N 1
ATOM 910 C CA . LEU A 1 115 ? 9.363 3.192 -1.965 1.00 45.34 115 LEU A CA 1
ATOM 911 C C . LEU A 1 115 ? 9.873 4.330 -1.066 1.00 45.34 115 LEU A C 1
ATOM 913 O O . LEU A 1 115 ? 10.413 4.074 -0.002 1.00 45.34 115 LEU A O 1
ATOM 917 N N . SER A 1 116 ? 9.603 5.580 -1.452 1.00 41.00 116 SER A N 1
ATOM 918 C CA . SER A 1 116 ? 9.805 6.831 -0.711 1.00 41.00 116 SER A CA 1
ATOM 919 C C . SER A 1 116 ? 11.099 6.975 0.107 1.00 41.00 116 SER A C 1
ATOM 921 O O . SER A 1 116 ? 11.173 6.556 1.261 1.00 41.00 116 SER A O 1
ATOM 923 N N . SER A 1 117 ? 11.995 7.824 -0.406 1.00 36.22 117 SER A N 1
ATOM 924 C CA . SER A 1 117 ? 12.697 8.826 0.429 1.00 36.22 117 SER A CA 1
ATOM 925 C C . SER A 1 117 ? 13.327 10.008 -0.330 1.00 36.22 117 SER A C 1
ATOM 927 O O . SER A 1 117 ? 14.015 10.812 0.290 1.00 36.22 117 SER A O 1
ATOM 929 N N . GLY A 1 118 ? 13.087 10.182 -1.637 1.00 33.84 118 GLY A N 1
ATOM 930 C CA . GLY A 1 118 ? 13.765 11.214 -2.441 1.00 33.84 118 GLY A CA 1
ATOM 931 C C . GLY A 1 118 ? 12.896 12.315 -3.061 1.00 33.84 118 GLY A C 1
ATOM 932 O O . GLY A 1 118 ? 13.363 12.971 -3.987 1.00 33.84 118 GLY A O 1
ATOM 933 N N . TRP A 1 119 ? 11.652 12.532 -2.620 1.00 32.06 119 TRP A N 1
ATOM 934 C CA . TRP A 1 119 ? 10.859 13.707 -3.029 1.00 32.06 119 TRP A CA 1
ATOM 935 C C . TRP A 1 119 ? 10.729 14.693 -1.860 1.00 32.06 119 TRP A C 1
ATOM 937 O O . TRP A 1 119 ? 10.658 14.239 -0.715 1.00 32.06 119 TRP A O 1
ATOM 947 N N . PRO A 1 120 ? 10.698 16.020 -2.111 1.00 32.88 120 PRO A N 1
ATOM 948 C CA . PRO A 1 120 ? 10.447 17.004 -1.066 1.00 32.88 120 PRO A CA 1
ATOM 949 C C . PRO A 1 120 ? 9.159 16.636 -0.324 1.00 32.88 120 PRO A C 1
ATOM 951 O O . PRO A 1 120 ? 8.146 16.313 -0.935 1.00 32.88 120 PRO A O 1
ATOM 954 N N . THR A 1 121 ? 9.258 16.628 1.001 1.00 37.88 121 THR A N 1
ATOM 955 C CA . THR A 1 121 ? 8.318 16.111 2.007 1.00 37.88 121 THR A CA 1
ATOM 956 C C . THR A 1 121 ? 7.004 16.889 2.120 1.00 37.88 121 THR A C 1
ATOM 958 O O . THR A 1 121 ? 6.475 17.066 3.215 1.00 37.88 121 THR A O 1
ATOM 961 N N . GLU A 1 122 ? 6.450 17.349 1.007 1.00 38.00 122 GLU A N 1
ATOM 962 C CA . GLU A 1 122 ? 5.079 17.833 0.958 1.00 38.00 122 GLU A CA 1
ATOM 963 C C . GLU A 1 122 ? 4.203 16.707 0.386 1.00 38.00 122 GLU A C 1
ATOM 965 O O . GLU A 1 122 ? 4.175 16.465 -0.814 1.00 38.00 122 GLU A O 1
ATOM 970 N N . GLU A 1 123 ? 3.498 16.016 1.293 1.00 43.28 123 GLU A N 1
ATOM 971 C CA . GLU A 1 123 ? 2.262 15.258 1.022 1.00 43.28 123 GLU A CA 1
ATOM 972 C C . GLU A 1 123 ? 2.362 13.773 0.579 1.00 43.28 123 GLU A C 1
ATOM 974 O O . GLU A 1 123 ? 1.738 13.359 -0.395 1.00 43.28 123 GLU A O 1
ATOM 979 N N . TYR A 1 124 ? 3.023 12.904 1.360 1.00 57.94 124 TYR A N 1
ATOM 980 C CA . TYR A 1 124 ? 2.584 11.494 1.434 1.00 57.94 124 TYR A CA 1
ATOM 981 C C . TYR A 1 124 ? 1.700 11.315 2.662 1.00 57.94 124 TYR A C 1
ATOM 983 O O . TYR A 1 124 ? 2.164 10.973 3.749 1.00 57.94 124 TYR A O 1
ATOM 991 N N . ASP A 1 125 ? 0.409 11.588 2.495 1.00 77.19 125 ASP A N 1
ATOM 992 C CA . ASP A 1 125 ? -0.563 11.297 3.539 1.00 77.19 125 ASP A CA 1
ATOM 993 C C . ASP A 1 125 ? -0.645 9.786 3.767 1.00 77.19 125 ASP A C 1
ATOM 995 O O . ASP A 1 125 ? -0.628 8.990 2.825 1.00 77.19 125 ASP A O 1
ATOM 999 N N . ASN A 1 126 ? -0.757 9.377 5.030 1.00 89.31 126 ASN A N 1
ATOM 1000 C CA . ASN A 1 126 ? -1.142 8.004 5.337 1.00 89.31 126 ASN A CA 1
ATOM 1001 C C . ASN A 1 126 ? -2.556 7.798 4.794 1.00 89.31 126 ASN A C 1
ATOM 1003 O O . ASN A 1 126 ? -3.414 8.667 4.972 1.00 89.31 126 ASN A O 1
ATOM 1007 N N . VAL A 1 127 ? -2.828 6.662 4.162 1.00 92.62 127 VAL A N 1
ATOM 1008 C CA . VAL A 1 127 ? -4.160 6.396 3.612 1.00 92.62 127 VAL A CA 1
ATOM 1009 C C . VAL A 1 127 ? -4.742 5.113 4.179 1.00 92.62 127 VAL A C 1
ATOM 1011 O O . VAL A 1 127 ? -4.026 4.174 4.528 1.00 92.62 127 VAL A O 1
ATOM 1014 N N . ILE A 1 128 ? -6.067 5.100 4.301 1.00 95.19 128 ILE A N 1
ATOM 1015 C CA . ILE A 1 128 ? -6.836 3.912 4.643 1.00 95.19 128 ILE A CA 1
ATOM 1016 C C . ILE A 1 128 ? -7.488 3.342 3.387 1.00 95.19 128 ILE A C 1
ATOM 1018 O O . ILE A 1 128 ? -8.096 4.089 2.617 1.00 95.19 128 ILE A O 1
ATOM 1022 N N . VAL A 1 129 ? -7.375 2.027 3.205 1.00 93.50 129 VAL A N 1
ATOM 1023 C CA . VAL A 1 129 ? -8.024 1.248 2.132 1.00 93.50 129 VAL A CA 1
ATOM 1024 C C . VAL A 1 129 ? -8.945 0.172 2.745 1.00 93.50 129 VAL A C 1
ATOM 1026 O O . VAL A 1 129 ? -8.894 -0.047 3.960 1.00 93.50 129 VAL A O 1
ATOM 1029 N N . PRO A 1 130 ? -9.920 -0.386 2.005 1.00 92.69 130 PRO A N 1
ATOM 1030 C CA . PRO A 1 130 ? -10.824 -1.401 2.535 1.00 92.69 130 PRO A CA 1
ATOM 1031 C C . PRO A 1 130 ? -10.221 -2.808 2.483 1.00 92.69 130 PRO A C 1
ATOM 1033 O O . PRO A 1 130 ? -9.882 -3.305 1.412 1.00 92.69 130 PRO A O 1
ATOM 1036 N N . MET A 1 131 ? -10.241 -3.475 3.638 1.00 91.19 131 MET A N 1
ATOM 1037 C CA . MET A 1 131 ? -9.688 -4.817 3.810 1.00 91.19 131 MET A CA 1
ATOM 1038 C C . MET A 1 131 ? -10.485 -5.852 3.028 1.00 91.19 131 MET A C 1
ATOM 1040 O O . MET A 1 131 ? -11.720 -5.912 3.124 1.00 91.19 131 MET A O 1
ATOM 1044 N N . LEU A 1 132 ? -9.767 -6.698 2.286 1.00 84.62 132 LEU A N 1
ATOM 1045 C CA . LEU A 1 132 ? -10.367 -7.806 1.552 1.00 84.62 132 LEU A CA 1
ATOM 1046 C C . LEU A 1 132 ? -10.925 -8.854 2.515 1.00 84.62 132 LEU A C 1
ATOM 1048 O O . LEU A 1 132 ? -10.320 -9.222 3.522 1.00 84.62 132 LEU A O 1
ATOM 1052 N N . ARG A 1 133 ? -12.116 -9.354 2.196 1.00 80.44 133 ARG A N 1
ATOM 1053 C CA . ARG A 1 133 ? -12.815 -10.345 3.013 1.00 80.44 133 ARG A CA 1
ATOM 1054 C C . ARG A 1 133 ? -12.449 -11.761 2.602 1.00 80.44 133 ARG A C 1
ATOM 1056 O O . ARG A 1 133 ? -11.985 -12.020 1.489 1.00 80.44 133 ARG A O 1
ATOM 1063 N N . ARG A 1 134 ? -12.791 -12.710 3.479 1.00 76.75 134 ARG A N 1
ATOM 1064 C CA . ARG A 1 134 ? -12.836 -14.132 3.127 1.00 76.75 134 ARG A CA 1
ATOM 1065 C C . ARG A 1 134 ? -13.741 -14.320 1.903 1.00 76.75 134 ARG A C 1
ATOM 1067 O O . ARG A 1 134 ? -14.923 -13.997 1.967 1.00 76.75 134 ARG A O 1
ATOM 1074 N N . GLY A 1 135 ? -13.183 -14.864 0.822 1.00 71.31 135 GLY A N 1
ATOM 1075 C CA . GLY A 1 135 ? -13.876 -15.076 -0.458 1.00 71.31 135 GLY A CA 1
ATOM 1076 C C . GLY A 1 135 ? -13.606 -14.002 -1.519 1.00 71.31 135 GLY A C 1
ATOM 1077 O O . GLY A 1 135 ? -13.670 -14.316 -2.701 1.00 71.31 135 GLY A O 1
ATOM 1078 N N . ASP A 1 136 ? -13.192 -12.798 -1.113 1.00 73.69 136 ASP A N 1
ATOM 1079 C CA . ASP A 1 136 ? -12.804 -11.703 -2.019 1.00 73.69 136 ASP A CA 1
ATOM 1080 C C . ASP A 1 136 ? -11.284 -11.692 -2.298 1.00 73.69 136 ASP A C 1
ATOM 1082 O O . ASP A 1 136 ? -10.748 -10.748 -2.873 1.00 73.69 136 ASP A O 1
ATOM 1086 N N . GLY A 1 137 ? -10.576 -12.748 -1.880 1.00 69.31 137 GLY A N 1
ATOM 1087 C CA . GLY A 1 137 ? -9.117 -12.866 -1.958 1.00 69.31 137 GLY A CA 1
ATOM 1088 C C . GLY A 1 137 ? -8.372 -12.475 -0.678 1.00 69.31 137 GLY A C 1
ATOM 1089 O O . GLY A 1 137 ? -7.149 -12.505 -0.684 1.00 69.31 137 GLY A O 1
ATOM 1090 N N . GLY A 1 138 ? -9.076 -12.136 0.410 1.00 73.88 138 GLY A N 1
ATOM 1091 C CA . GLY A 1 138 ? -8.462 -11.861 1.712 1.00 73.88 138 GLY A CA 1
ATOM 1092 C C . GLY A 1 138 ? -8.051 -13.137 2.454 1.00 73.88 138 GLY A C 1
ATOM 1093 O O . GLY A 1 138 ? -8.859 -14.064 2.603 1.00 73.88 138 GLY A O 1
ATOM 1094 N N . GLY A 1 139 ? -6.802 -13.167 2.922 1.00 82.69 139 GLY A N 1
ATOM 1095 C CA . GLY A 1 139 ? -6.228 -14.240 3.734 1.00 82.69 139 GLY A CA 1
ATOM 1096 C C . GLY A 1 139 ? -6.614 -14.170 5.215 1.00 82.69 139 GLY A C 1
ATOM 1097 O O . GLY A 1 139 ? -7.355 -13.293 5.660 1.00 82.69 139 GLY A O 1
ATOM 1098 N N . ALA A 1 140 ? -6.134 -15.143 5.990 1.00 88.88 140 ALA A N 1
ATOM 1099 C CA . ALA A 1 140 ? -6.199 -15.084 7.446 1.00 88.88 140 ALA A CA 1
ATOM 1100 C C . ALA A 1 140 ? -5.097 -14.148 7.967 1.00 88.88 140 ALA A C 1
ATOM 1102 O O . ALA A 1 140 ? -3.988 -14.181 7.445 1.00 88.88 140 ALA A O 1
ATOM 1103 N N . GLY A 1 141 ? -5.380 -13.358 9.007 1.00 89.94 141 GLY A N 1
ATOM 1104 C CA . GLY A 1 141 ? -4.450 -12.311 9.436 1.00 89.94 141 GLY A CA 1
ATOM 1105 C C . GLY A 1 141 ? -3.137 -12.857 10.005 1.00 89.94 141 GLY A C 1
ATOM 1106 O O . GLY A 1 141 ? -3.161 -13.748 10.864 1.00 89.94 141 GLY A O 1
ATOM 1107 N N . ALA A 1 142 ? -2.012 -12.284 9.577 1.00 93.06 142 ALA A N 1
ATOM 1108 C CA . ALA A 1 142 ? -0.649 -12.734 9.860 1.00 93.06 142 ALA A CA 1
ATOM 1109 C C . ALA A 1 142 ? -0.305 -12.828 11.357 1.00 93.06 142 ALA A C 1
ATOM 1111 O O . ALA A 1 142 ? 0.493 -13.675 11.752 1.00 93.06 142 ALA A O 1
ATOM 1112 N N 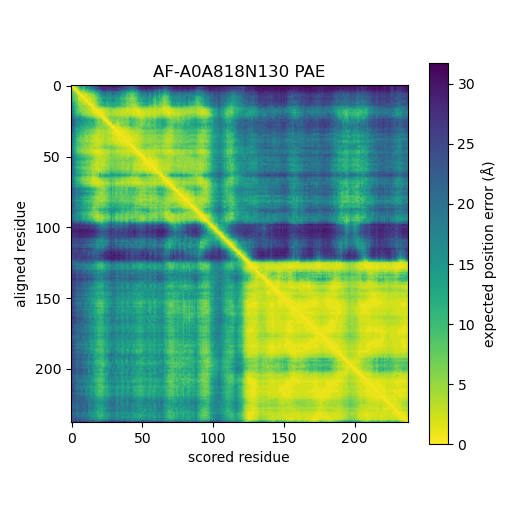. CYS A 1 143 ? -0.934 -12.022 12.222 1.00 95.19 143 CYS A N 1
ATOM 1113 C CA . CYS A 1 143 ? -0.629 -12.044 13.655 1.00 95.19 143 CYS A CA 1
ATOM 1114 C C . CYS A 1 143 ? -1.055 -13.341 14.357 1.00 95.19 143 CYS A C 1
ATOM 1116 O O . CYS A 1 143 ? -0.392 -13.778 15.296 1.00 95.19 143 CYS A O 1
ATOM 1118 N N . TYR A 1 144 ? -2.200 -13.915 13.965 1.00 94.56 144 TYR A N 1
ATOM 1119 C CA . TYR A 1 144 ? -2.842 -15.012 14.707 1.00 94.56 144 TYR A CA 1
ATOM 1120 C C . TYR A 1 144 ? -3.430 -16.113 13.810 1.00 94.56 144 TYR A C 1
ATOM 1122 O O . TYR A 1 144 ? -4.128 -16.991 14.315 1.00 94.56 144 TYR A O 1
ATOM 1130 N N . GLY A 1 145 ? -3.211 -16.056 12.492 1.00 93.31 145 GLY A N 1
ATOM 1131 C CA . GLY A 1 145 ? -3.640 -17.086 11.542 1.00 93.31 145 GLY A CA 1
ATOM 1132 C C . GLY A 1 145 ? -5.153 -17.306 11.497 1.00 93.31 145 GLY A C 1
ATOM 1133 O O . GLY A 1 145 ? -5.611 -18.434 11.326 1.00 93.31 145 GLY A O 1
ATOM 1134 N N . ARG A 1 146 ? -5.955 -16.251 11.694 1.00 93.19 146 ARG A N 1
ATOM 1135 C CA . ARG A 1 146 ? -7.424 -16.352 11.751 1.00 93.19 146 ARG A CA 1
ATOM 1136 C C . ARG A 1 146 ? -8.131 -15.251 10.972 1.00 93.19 146 ARG A C 1
ATOM 1138 O O . ARG A 1 146 ? -7.575 -14.182 10.737 1.00 93.19 146 ARG A O 1
ATOM 1145 N N . PHE A 1 147 ? -9.390 -15.505 10.632 1.00 93.06 147 PHE A N 1
ATOM 1146 C CA . PHE A 1 147 ? -10.291 -14.513 10.049 1.00 93.06 147 PHE A CA 1
ATOM 1147 C C . PHE A 1 147 ? -10.971 -13.671 11.132 1.00 93.06 147 PHE A C 1
ATOM 1149 O O . PHE A 1 147 ? -11.212 -14.149 12.244 1.00 93.06 147 PHE A O 1
ATOM 1156 N N . TYR A 1 148 ? -11.334 -12.439 10.777 1.00 93.12 148 TYR A N 1
ATOM 1157 C CA . TYR A 1 148 ? -12.039 -11.504 11.654 1.00 93.12 148 TYR A CA 1
ATOM 1158 C C . TYR A 1 148 ? -13.417 -11.166 11.085 1.00 93.12 148 TYR A C 1
ATOM 1160 O O . TYR A 1 148 ? -13.544 -10.979 9.873 1.00 93.12 148 TYR A O 1
ATOM 1168 N N . PRO A 1 149 ? -14.462 -11.081 11.926 1.00 93.56 149 PRO A N 1
ATOM 1169 C CA . PRO A 1 149 ? -15.777 -10.671 11.467 1.00 93.56 149 PRO A CA 1
ATOM 1170 C C . PRO A 1 149 ? -15.772 -9.187 11.094 1.00 93.56 149 PRO A C 1
ATOM 1172 O O . PRO A 1 149 ? -15.111 -8.370 11.735 1.00 93.56 149 PRO A O 1
ATOM 1175 N N . ASP A 1 150 ? -16.603 -8.817 10.122 1.00 92.25 150 ASP A N 1
ATOM 1176 C CA . ASP A 1 150 ? -16.736 -7.437 9.630 1.00 92.25 150 ASP A CA 1
ATOM 1177 C C . ASP A 1 150 ? -17.110 -6.407 10.700 1.00 92.25 150 ASP A C 1
ATOM 1179 O O . ASP A 1 150 ? -16.958 -5.203 10.493 1.00 92.25 150 ASP A O 1
ATOM 1183 N N . THR A 1 151 ? -17.659 -6.875 11.820 1.00 95.19 151 THR A N 1
ATOM 1184 C CA . THR A 1 151 ? -18.070 -6.062 12.964 1.00 95.19 151 THR A CA 1
ATOM 1185 C C . THR A 1 151 ? -16.908 -5.701 13.885 1.00 95.19 151 THR A C 1
ATOM 1187 O O . THR A 1 151 ? -17.053 -4.795 14.706 1.00 95.19 151 THR A O 1
ATOM 1190 N N . GLN A 1 152 ? -15.770 -6.389 13.780 1.00 97.12 152 GLN A N 1
ATOM 1191 C CA . GLN A 1 152 ? -14.597 -6.132 14.604 1.00 97.12 152 GLN A CA 1
ATOM 1192 C C . GLN A 1 152 ? -13.723 -5.057 13.957 1.00 97.12 152 GLN A C 1
ATOM 1194 O O . GLN A 1 152 ? -13.417 -5.130 12.772 1.00 97.12 152 GLN A O 1
ATOM 1199 N N . ARG A 1 153 ? -13.300 -4.058 14.743 1.00 98.00 153 ARG A N 1
ATOM 1200 C CA . ARG A 1 153 ? -12.379 -3.013 14.274 1.00 98.00 153 ARG A CA 1
ATOM 1201 C C . ARG A 1 153 ? -10.954 -3.544 14.277 1.00 98.00 153 ARG A C 1
ATOM 1203 O O . ARG A 1 153 ? -10.252 -3.463 15.285 1.00 98.00 153 ARG A O 1
ATOM 1210 N N . VAL A 1 154 ? -10.561 -4.097 13.143 1.00 97.94 154 VAL A N 1
ATOM 1211 C CA . VAL A 1 154 ? -9.207 -4.587 12.892 1.00 97.94 154 VAL A CA 1
ATOM 1212 C C . VAL A 1 154 ? -8.589 -3.913 11.676 1.00 97.94 154 VAL A C 1
ATOM 1214 O O . VAL A 1 154 ? -9.325 -3.404 10.818 1.00 97.94 154 VAL A O 1
ATOM 1217 N N . VAL A 1 155 ? -7.257 -3.905 11.635 1.00 97.94 155 VAL A N 1
ATOM 1218 C CA . VAL A 1 155 ? -6.461 -3.372 10.529 1.00 97.94 155 VAL A CA 1
ATOM 1219 C C . VAL A 1 155 ? -5.258 -4.252 10.190 1.00 97.94 155 VAL A C 1
ATOM 1221 O O . VAL A 1 155 ? -4.696 -4.901 11.081 1.00 97.94 155 VAL A O 1
ATOM 1224 N N . ALA A 1 156 ? -4.834 -4.193 8.928 1.00 96.62 156 ALA A N 1
ATOM 1225 C CA . ALA A 1 156 ? -3.478 -4.529 8.510 1.00 96.62 156 ALA A CA 1
ATOM 1226 C C . ALA A 1 156 ? -2.628 -3.255 8.396 1.00 96.62 156 ALA A C 1
ATOM 1228 O O . ALA A 1 156 ? -3.151 -2.173 8.115 1.00 96.62 156 ALA A O 1
ATOM 1229 N N . LEU A 1 157 ? -1.322 -3.369 8.615 1.00 95.44 157 LEU A N 1
ATOM 1230 C CA . LEU A 1 157 ? -0.373 -2.270 8.416 1.00 95.44 157 LEU A CA 1
ATOM 1231 C C . LEU A 1 157 ? 0.635 -2.647 7.335 1.00 95.44 157 LEU A C 1
ATOM 1233 O O . LEU A 1 157 ? 1.054 -3.801 7.296 1.00 95.44 157 LEU A O 1
ATOM 1237 N N . SER A 1 158 ? 1.065 -1.686 6.513 1.00 90.88 158 SER A N 1
ATOM 1238 C CA . SER A 1 158 ? 2.195 -1.876 5.588 1.00 90.88 158 SER A CA 1
ATOM 1239 C C . SER A 1 158 ? 3.404 -2.502 6.283 1.00 90.88 158 SER A C 1
ATOM 1241 O O . SER A 1 158 ? 3.671 -2.155 7.435 1.00 90.88 158 SER A O 1
ATOM 1243 N N . THR A 1 159 ? 4.172 -3.350 5.593 1.00 84.25 159 THR A N 1
ATOM 1244 C CA . THR A 1 159 ? 5.307 -4.122 6.149 1.00 84.25 159 THR A CA 1
ATOM 1245 C C . THR A 1 159 ? 6.209 -3.333 7.104 1.00 84.25 159 THR A C 1
ATOM 1247 O O . THR A 1 159 ? 6.464 -3.771 8.231 1.00 84.25 159 THR A O 1
ATOM 1250 N N . GLY A 1 160 ? 6.630 -2.120 6.726 1.00 83.44 160 GLY A N 1
ATOM 1251 C CA . GLY A 1 160 ? 7.470 -1.271 7.584 1.00 83.44 160 GLY A CA 1
ATOM 1252 C C . GLY A 1 160 ? 6.800 -0.876 8.911 1.00 83.44 160 GLY A C 1
ATOM 1253 O O . GLY A 1 160 ? 7.431 -0.860 9.970 1.00 83.44 160 GLY A O 1
ATOM 1254 N N . TRP A 1 161 ? 5.493 -0.612 8.896 1.00 92.56 161 TRP A N 1
ATOM 1255 C CA . TRP A 1 161 ? 4.702 -0.333 10.097 1.00 92.56 161 TRP A CA 1
ATOM 1256 C C . TRP A 1 161 ? 4.272 -1.597 10.835 1.00 92.56 161 TRP A C 1
ATOM 1258 O O . TRP A 1 161 ? 4.196 -1.585 12.062 1.00 92.56 161 TRP A O 1
ATOM 1268 N N . TYR A 1 162 ? 4.029 -2.704 10.145 1.00 92.19 162 TYR A N 1
ATOM 1269 C CA . TYR A 1 162 ? 3.798 -3.995 10.784 1.00 92.19 162 TYR A CA 1
ATOM 1270 C C . TYR A 1 162 ? 5.013 -4.413 11.630 1.00 92.19 162 TYR A C 1
ATOM 1272 O O . TYR A 1 162 ? 4.858 -4.900 12.757 1.00 92.19 162 TYR A O 1
ATOM 1280 N N . ASN A 1 163 ? 6.220 -4.104 11.132 1.00 90.25 163 ASN A N 1
ATOM 1281 C CA . ASN A 1 163 ? 7.508 -4.279 11.800 1.00 90.25 163 ASN A CA 1
ATOM 1282 C C . ASN A 1 163 ? 7.644 -5.689 12.389 1.00 90.25 163 ASN A C 1
ATOM 1284 O O . ASN A 1 163 ? 7.722 -5.857 13.613 1.00 90.25 163 ASN A O 1
ATOM 1288 N N . LYS A 1 164 ? 7.596 -6.693 11.502 1.00 90.88 164 LYS A N 1
ATOM 1289 C CA . LYS A 1 164 ? 7.740 -8.123 11.829 1.00 90.88 164 LYS A CA 1
ATOM 1290 C C . LYS A 1 164 ? 6.807 -8.568 12.968 1.00 90.88 164 LYS A C 1
ATOM 1292 O O . LYS A 1 164 ? 7.217 -9.278 13.882 1.00 90.88 164 LYS A O 1
ATOM 1297 N N . GLY A 1 165 ? 5.570 -8.068 12.968 1.00 92.19 165 GLY A N 1
ATOM 1298 C CA . GLY A 1 165 ? 4.553 -8.396 13.968 1.00 92.19 165 GLY A CA 1
ATOM 1299 C C . GLY A 1 165 ? 4.734 -7.735 15.339 1.00 92.19 165 GLY A C 1
ATOM 1300 O O . GLY A 1 165 ? 3.932 -7.964 16.240 1.00 92.19 165 GLY A O 1
ATOM 1301 N N . SER A 1 166 ? 5.715 -6.851 15.533 1.00 96.19 166 SER A N 1
ATOM 1302 C CA . SER A 1 166 ? 5.902 -6.127 16.808 1.00 96.19 166 SER A CA 1
ATOM 1303 C C . SER A 1 166 ? 4.709 -5.249 17.218 1.00 96.19 166 SER A C 1
ATOM 1305 O O . SER A 1 166 ? 4.602 -4.839 18.383 1.00 96.19 166 SER A O 1
ATOM 1307 N N . ARG A 1 167 ? 3.823 -4.916 16.269 1.00 96.31 167 ARG A N 1
ATOM 1308 C CA . ARG A 1 167 ? 2.560 -4.211 16.525 1.00 96.31 167 ARG A CA 1
ATOM 1309 C C . ARG A 1 167 ? 1.343 -5.136 16.616 1.00 96.31 167 ARG A C 1
ATOM 1311 O O . ARG A 1 167 ? 0.267 -4.638 16.928 1.00 96.31 167 ARG A O 1
ATOM 1318 N N . CYS A 1 168 ? 1.494 -6.448 16.439 1.00 97.81 168 CYS A N 1
ATOM 1319 C CA . CYS A 1 168 ? 0.394 -7.401 16.565 1.00 97.81 168 CYS A CA 1
ATOM 1320 C C . CYS A 1 168 ? -0.339 -7.267 17.899 1.00 97.81 168 CYS A C 1
ATOM 1322 O O . CYS A 1 168 ? 0.267 -7.172 18.967 1.00 97.81 168 CYS A O 1
ATOM 1324 N N . GLY A 1 169 ? -1.667 -7.237 17.824 1.00 96.81 169 GLY A N 1
ATOM 1325 C CA . GLY A 1 169 ? -2.545 -7.122 18.980 1.00 96.81 169 GLY A CA 1
ATOM 1326 C C . GLY A 1 169 ? -2.614 -5.726 19.600 1.00 96.81 169 GLY A C 1
ATOM 1327 O O . GLY A 1 169 ? -3.518 -5.489 20.406 1.00 96.81 169 GLY A O 1
ATOM 1328 N N . LYS A 1 170 ? -1.728 -4.794 19.218 1.00 97.94 170 LYS A N 1
ATOM 1329 C CA . LYS A 1 170 ? -1.765 -3.409 19.699 1.00 97.94 170 LYS A CA 1
ATOM 1330 C C . LYS A 1 170 ? -2.951 -2.671 19.093 1.00 97.94 170 LYS A C 1
ATOM 1332 O O . LYS A 1 170 ? -3.377 -2.945 17.970 1.00 97.94 170 LYS A O 1
ATOM 1337 N N . ILE A 1 171 ? -3.480 -1.733 19.867 1.00 98.19 171 ILE A N 1
ATOM 1338 C CA . ILE A 1 171 ? -4.541 -0.836 19.432 1.00 98.19 171 ILE A CA 1
ATOM 1339 C C . ILE A 1 171 ? -3.891 0.429 18.894 1.00 98.19 171 ILE A C 1
ATOM 1341 O O . ILE A 1 171 ? -3.060 1.020 19.575 1.00 98.19 171 ILE A O 1
ATOM 1345 N N . ILE A 1 172 ? -4.295 0.843 17.700 1.00 98.19 172 ILE A N 1
ATOM 1346 C CA . ILE A 1 172 ? -3.927 2.137 17.134 1.00 98.19 172 ILE A CA 1
ATOM 1347 C C . ILE A 1 172 ? -5.137 3.063 17.122 1.00 98.19 172 ILE A C 1
ATOM 1349 O O . ILE A 1 172 ? -6.284 2.617 17.014 1.00 98.19 172 ILE A O 1
ATOM 1353 N N . THR A 1 173 ? -4.876 4.360 17.205 1.00 98.50 173 THR A N 1
ATOM 1354 C CA . THR A 1 173 ? -5.866 5.417 17.003 1.00 98.50 173 THR A CA 1
ATOM 1355 C C . THR A 1 173 ? -5.785 5.898 15.563 1.00 98.50 173 THR A C 1
ATOM 1357 O O . THR A 1 173 ? -4.708 6.257 15.108 1.00 98.50 173 THR A O 1
ATOM 1360 N N . ILE A 1 174 ? -6.914 5.937 14.857 1.00 98.38 174 ILE A N 1
ATOM 1361 C CA . ILE A 1 174 ? -7.028 6.362 13.457 1.00 98.38 174 ILE A CA 1
ATOM 1362 C C . ILE A 1 174 ? -7.935 7.587 13.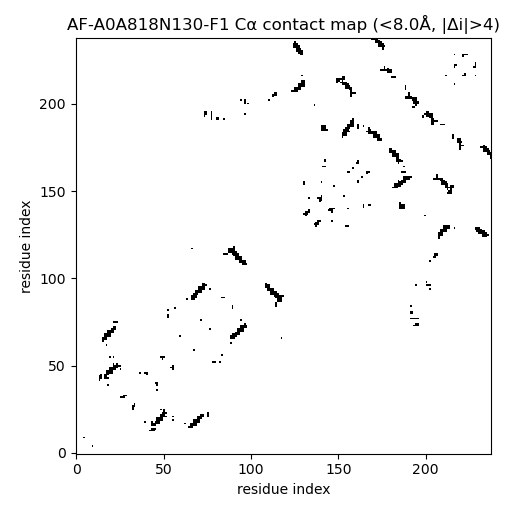398 1.00 98.38 174 ILE A C 1
ATOM 1364 O O . ILE A 1 174 ? -9.046 7.569 13.935 1.00 98.38 174 ILE A O 1
ATOM 1368 N N . ARG A 1 175 ? -7.478 8.641 12.724 1.00 97.94 175 ARG A N 1
ATOM 1369 C CA . ARG A 1 175 ? -8.214 9.889 12.512 1.00 97.94 175 ARG A CA 1
ATOM 1370 C C . ARG A 1 175 ? -8.404 10.127 11.020 1.00 97.94 175 ARG A C 1
ATOM 1372 O O . ARG A 1 175 ? -7.431 10.160 10.273 1.00 97.94 175 ARG A O 1
ATOM 1379 N N . GLY A 1 176 ? -9.647 10.327 10.597 1.00 95.88 176 GLY A N 1
ATOM 1380 C CA . GLY A 1 176 ? -10.024 10.556 9.201 1.00 95.88 176 GLY A CA 1
ATOM 1381 C C . GLY A 1 176 ? -11.478 11.005 9.095 1.00 95.88 176 GLY A C 1
ATOM 1382 O O . GLY A 1 176 ? -12.278 10.704 9.978 1.00 95.88 176 GLY A O 1
ATOM 1383 N N . ASN A 1 177 ? -11.832 11.753 8.045 1.00 96.00 177 ASN A N 1
ATOM 1384 C CA . ASN A 1 177 ? -13.190 12.296 7.863 1.00 96.00 177 ASN A CA 1
ATOM 1385 C C . ASN A 1 177 ? -13.712 13.097 9.086 1.00 96.00 177 ASN A C 1
ATOM 1387 O O . ASN A 1 177 ? -14.880 13.005 9.461 1.00 96.00 177 ASN A O 1
ATOM 1391 N N . GLY A 1 178 ? -12.827 13.820 9.783 1.00 96.88 178 GLY A N 1
ATOM 1392 C CA . GLY A 1 178 ? -13.173 14.548 11.014 1.00 96.88 178 GLY A CA 1
ATOM 1393 C C . GLY A 1 178 ? -13.584 13.655 12.196 1.00 96.88 178 GLY A C 1
ATOM 1394 O O . GLY A 1 178 ? -14.083 14.158 13.200 1.00 96.88 178 GLY A O 1
ATOM 1395 N N . ARG A 1 179 ? -13.392 12.335 12.097 1.00 98.19 179 ARG A N 1
ATOM 1396 C CA . ARG A 1 179 ? -13.714 11.349 13.132 1.00 98.19 179 ARG A CA 1
ATOM 1397 C C . ARG A 1 179 ? -12.462 10.627 13.608 1.00 98.19 179 ARG A C 1
ATOM 1399 O O . ARG A 1 179 ? -11.457 10.556 12.906 1.00 98.19 179 ARG A O 1
ATOM 1406 N N . THR A 1 180 ? -12.562 10.063 14.806 1.00 98.06 180 THR A N 1
ATOM 1407 C CA . THR A 1 180 ? -11.510 9.256 15.424 1.00 98.06 180 THR A CA 1
ATOM 1408 C C . THR A 1 180 ? -12.073 7.888 15.780 1.00 98.06 180 THR A C 1
ATOM 1410 O O . THR A 1 180 ? -13.182 7.785 16.304 1.00 98.06 180 THR A O 1
ATOM 1413 N N . THR A 1 181 ? -11.316 6.832 15.511 1.00 98.31 181 THR A N 1
ATOM 1414 C CA . THR A 1 181 ? -11.642 5.472 15.938 1.00 98.31 181 THR A CA 1
ATOM 1415 C C . THR A 1 181 ? -10.389 4.728 16.382 1.00 98.31 181 THR A C 1
ATOM 1417 O O . THR A 1 181 ? -9.275 5.202 16.180 1.00 98.31 181 THR A O 1
ATOM 1420 N N . THR A 1 182 ? -10.572 3.567 16.999 1.00 98.50 182 THR A N 1
ATOM 1421 C CA . THR A 1 182 ? -9.484 2.669 17.379 1.00 98.50 182 THR A CA 1
ATOM 1422 C C . THR A 1 182 ? -9.652 1.322 16.700 1.00 98.50 182 THR A C 1
ATOM 1424 O O . THR A 1 182 ? -10.778 0.860 16.489 1.00 98.50 182 THR A O 1
ATOM 1427 N N . ALA A 1 183 ? -8.538 0.685 16.357 1.00 98.31 183 ALA A N 1
ATOM 1428 C CA . ALA A 1 183 ? -8.535 -0.631 15.737 1.00 98.31 183 ALA A CA 1
ATOM 1429 C C . ALA A 1 183 ? -7.346 -1.461 16.215 1.00 98.31 183 ALA A C 1
ATOM 1431 O O . ALA A 1 183 ? -6.293 -0.915 16.539 1.00 98.31 183 ALA A O 1
ATOM 1432 N N . GLN A 1 184 ? -7.527 -2.777 16.256 1.00 98.31 184 GLN A N 1
ATOM 1433 C CA . GLN A 1 184 ? -6.454 -3.709 16.576 1.00 98.31 184 GLN A CA 1
ATOM 1434 C C . GLN A 1 184 ? -5.664 -4.070 15.321 1.00 98.31 184 GLN A C 1
ATOM 1436 O O . GLN A 1 184 ? -6.258 -4.413 14.300 1.00 98.31 184 GLN A O 1
ATOM 1441 N N . VAL A 1 185 ? -4.338 -4.044 15.414 1.00 98.25 185 VAL A N 1
ATOM 1442 C CA . VAL A 1 185 ? -3.460 -4.559 14.359 1.00 98.25 185 VAL A CA 1
ATOM 1443 C C . VAL A 1 185 ? -3.490 -6.082 14.397 1.00 98.25 185 VAL A C 1
ATOM 1445 O O . VAL A 1 185 ? -3.158 -6.688 15.422 1.00 98.25 185 VAL A O 1
ATOM 1448 N N . VAL A 1 186 ? -3.913 -6.699 13.297 1.00 97.44 186 VAL A N 1
ATOM 1449 C CA . VAL A 1 186 ? -4.085 -8.159 13.207 1.00 97.44 186 VAL A CA 1
ATOM 1450 C C . VAL A 1 186 ? -3.401 -8.791 12.004 1.00 97.44 186 VAL A C 1
ATOM 1452 O O . VAL A 1 186 ? -3.381 -10.021 11.911 1.00 97.44 186 VAL A O 1
ATOM 1455 N N . ASP A 1 187 ? -2.875 -7.974 11.099 1.00 96.19 187 ASP A N 1
ATOM 1456 C CA . ASP A 1 187 ? -2.369 -8.437 9.819 1.00 96.19 187 ASP A CA 1
ATOM 1457 C C . ASP A 1 187 ? -1.283 -7.513 9.2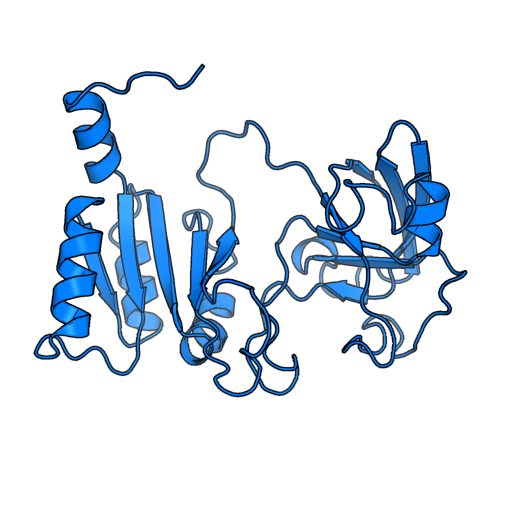54 1.00 96.19 187 ASP A C 1
ATOM 1459 O O . ASP A 1 187 ? -1.089 -6.382 9.722 1.00 96.19 187 ASP A O 1
ATOM 1463 N N . GLU A 1 188 ? -0.590 -8.017 8.245 1.00 93.88 188 GLU A N 1
ATOM 1464 C CA . GLU A 1 188 ? 0.384 -7.302 7.437 1.00 93.88 188 GLU A CA 1
ATOM 1465 C C . GLU A 1 188 ? -0.211 -7.006 6.059 1.00 93.88 188 GLU A C 1
ATOM 1467 O O . GLU A 1 188 ? -0.751 -7.886 5.398 1.00 93.88 188 GLU A O 1
ATOM 1472 N N . CYS A 1 189 ? -0.096 -5.758 5.614 1.00 90.69 189 CYS A N 1
ATOM 1473 C CA . CYS A 1 189 ? -0.285 -5.411 4.213 1.00 90.69 189 CYS A CA 1
ATOM 1474 C C . CYS A 1 189 ? 1.087 -5.542 3.543 1.00 90.69 189 CYS A C 1
ATOM 1476 O O . CYS A 1 189 ? 1.902 -4.620 3.638 1.00 90.69 189 CYS A O 1
ATOM 1478 N N . ASP A 1 190 ? 1.363 -6.711 2.958 1.00 83.44 190 ASP A N 1
ATOM 1479 C CA . ASP A 1 190 ? 2.691 -7.069 2.447 1.00 83.44 190 ASP A CA 1
ATOM 1480 C C . ASP A 1 190 ? 3.099 -6.124 1.315 1.00 83.44 190 ASP A C 1
ATOM 1482 O O . ASP A 1 190 ? 2.535 -6.172 0.227 1.00 83.44 190 ASP A O 1
ATOM 1486 N N . SER A 1 191 ? 4.048 -5.225 1.582 1.00 80.62 191 SER A N 1
ATOM 1487 C CA . SER A 1 191 ? 4.560 -4.259 0.604 1.00 80.62 191 SER A CA 1
ATOM 1488 C C . SER A 1 191 ? 5.807 -4.746 -0.136 1.00 80.62 191 SER A C 1
ATOM 1490 O O . SER A 1 191 ? 6.448 -3.959 -0.831 1.00 80.62 191 SER A O 1
ATOM 1492 N N . VAL A 1 192 ? 6.175 -6.014 0.043 1.00 72.38 192 VAL A N 1
ATOM 1493 C CA . VAL A 1 192 ? 7.387 -6.633 -0.501 1.00 72.38 192 VAL A CA 1
ATOM 1494 C C . VAL A 1 192 ? 7.031 -7.707 -1.527 1.00 72.38 192 VAL A C 1
ATOM 1496 O O . VAL A 1 192 ? 7.607 -7.712 -2.615 1.00 72.38 192 VAL A O 1
ATOM 1499 N N . HIS A 1 193 ? 6.072 -8.579 -1.212 1.00 72.69 193 HIS A N 1
ATOM 1500 C CA . HIS A 1 193 ? 5.678 -9.706 -2.055 1.00 72.69 193 HIS A CA 1
ATOM 1501 C C . HIS A 1 193 ? 4.300 -9.506 -2.687 1.00 72.69 193 HIS A C 1
ATOM 1503 O O . HIS A 1 193 ? 3.388 -8.910 -2.119 1.00 72.69 193 HIS A O 1
ATOM 1509 N N . GLY A 1 194 ? 4.156 -10.010 -3.906 1.00 72.38 194 GLY A N 1
ATOM 1510 C CA . GLY A 1 194 ? 2.931 -9.938 -4.679 1.00 72.38 194 GLY A CA 1
ATOM 1511 C C . GLY A 1 194 ? 3.200 -10.254 -6.143 1.00 72.38 194 GLY A C 1
ATOM 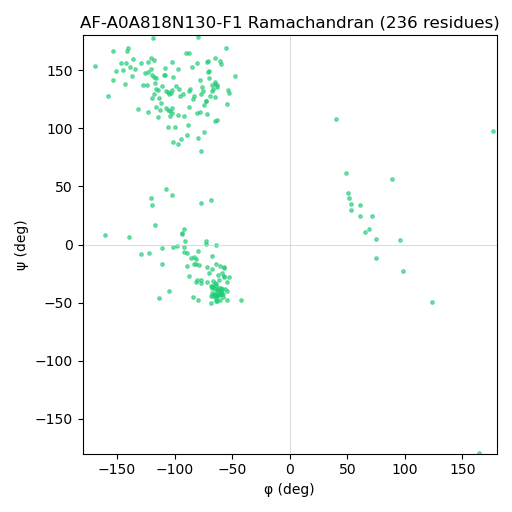1512 O O . GLY A 1 194 ? 4.321 -10.538 -6.552 1.00 72.38 194 GLY A O 1
ATOM 1513 N N . CYS A 1 195 ? 2.148 -10.197 -6.949 1.00 69.25 195 CYS A N 1
ATOM 1514 C CA . CYS A 1 195 ? 2.150 -10.557 -8.366 1.00 69.25 195 CYS A CA 1
ATOM 1515 C C . CYS A 1 195 ? 2.520 -12.018 -8.652 1.00 69.25 195 CYS A C 1
ATOM 1517 O O . CYS A 1 195 ? 2.895 -12.358 -9.772 1.00 69.25 195 CYS A O 1
ATOM 1519 N N . ASP A 1 196 ? 2.302 -12.888 -7.669 1.00 65.38 196 ASP A N 1
ATOM 1520 C CA . ASP A 1 196 ? 2.474 -14.334 -7.751 1.00 65.38 196 ASP A CA 1
ATOM 1521 C C . ASP A 1 196 ? 1.142 -15.071 -7.497 1.00 65.38 196 ASP A C 1
ATOM 1523 O O . ASP A 1 196 ? 0.089 -14.464 -7.269 1.00 65.38 196 ASP A O 1
ATOM 1527 N N . ALA A 1 197 ? 1.160 -16.402 -7.584 1.00 67.62 197 ALA A N 1
ATOM 1528 C CA . ALA A 1 197 ? -0.032 -17.220 -7.375 1.00 67.62 197 ALA A CA 1
ATOM 1529 C C . ALA A 1 197 ? -0.548 -17.177 -5.925 1.00 67.62 197 ALA A C 1
ATOM 1531 O O . ALA A 1 197 ? -1.761 -17.258 -5.719 1.00 67.62 197 ALA A O 1
ATOM 1532 N N . GLU A 1 198 ? 0.340 -17.019 -4.940 1.00 67.31 198 GLU A N 1
ATOM 1533 C CA . GLU A 1 198 ? -0.006 -16.981 -3.513 1.00 67.31 198 GLU A CA 1
ATOM 1534 C C . GLU A 1 198 ? -0.800 -15.713 -3.174 1.00 67.31 198 GLU A C 1
ATOM 1536 O O . GLU A 1 198 ? -1.789 -15.769 -2.443 1.00 67.31 198 GLU A O 1
ATOM 1541 N N . HIS A 1 199 ? -0.461 -14.600 -3.824 1.00 68.50 199 HIS A N 1
ATOM 1542 C CA . HIS A 1 199 ? -1.150 -13.314 -3.726 1.00 68.50 199 HIS A CA 1
ATOM 1543 C C . HIS A 1 199 ? -2.253 -13.145 -4.785 1.00 68.50 199 HIS A C 1
ATOM 1545 O O . HIS A 1 199 ? -2.745 -12.042 -5.025 1.00 68.50 199 HIS A O 1
ATOM 1551 N N . ALA A 1 200 ? -2.657 -14.226 -5.466 1.00 68.38 200 ALA A N 1
ATOM 1552 C CA . ALA A 1 200 ? -3.654 -14.222 -6.541 1.00 68.38 200 ALA A CA 1
ATOM 1553 C C . ALA A 1 200 ? -3.362 -13.204 -7.671 1.00 68.38 200 ALA A C 1
ATOM 1555 O O . ALA A 1 200 ? -4.280 -12.678 -8.312 1.00 68.38 200 ALA A O 1
ATOM 1556 N N . GLY A 1 201 ? -2.088 -12.903 -7.915 1.00 62.44 201 GLY A N 1
ATOM 1557 C CA . GLY A 1 201 ? -1.629 -11.900 -8.872 1.00 62.44 201 GLY A CA 1
ATOM 1558 C C . GLY A 1 201 ? -1.936 -10.457 -8.468 1.00 62.44 201 GLY A C 1
ATOM 1559 O O . GLY A 1 201 ? -1.856 -9.574 -9.320 1.00 62.44 201 GLY A O 1
ATOM 1560 N N . GLN A 1 202 ? -2.330 -10.208 -7.214 1.00 65.38 202 GLN A N 1
ATOM 1561 C CA . GLN A 1 202 ? -2.460 -8.853 -6.686 1.00 65.38 202 GLN A CA 1
ATOM 1562 C C . GLN A 1 202 ? -1.070 -8.237 -6.515 1.00 65.38 202 GLN A C 1
ATOM 1564 O O . GLN A 1 202 ? -0.146 -8.956 -6.137 1.00 65.38 202 GLN A O 1
ATOM 1569 N N . PRO A 1 203 ? -0.900 -6.933 -6.780 1.00 68.06 203 PRO A N 1
ATOM 1570 C CA . PRO A 1 203 ? 0.341 -6.247 -6.448 1.00 68.06 203 PRO A CA 1
ATOM 1571 C C . PRO A 1 203 ? 0.617 -6.330 -4.945 1.00 68.06 203 PRO A C 1
ATOM 1573 O O . PRO A 1 203 ? -0.333 -6.415 -4.162 1.00 68.06 203 PRO A O 1
ATOM 1576 N N . PRO A 1 204 ? 1.887 -6.222 -4.531 1.00 74.75 204 PRO A N 1
ATOM 1577 C CA . PRO A 1 204 ? 2.168 -5.891 -3.140 1.00 74.75 204 PRO A CA 1
ATOM 1578 C C . PRO A 1 204 ? 1.461 -4.569 -2.703 1.00 74.75 204 PRO A C 1
ATOM 1580 O O . PRO A 1 204 ? 0.921 -3.779 -3.491 1.00 74.75 204 PRO A O 1
ATOM 1583 N N . CYS A 1 205 ? 1.467 -4.300 -1.414 1.00 81.12 205 CYS A N 1
ATOM 1584 C CA . CYS A 1 205 ? 0.865 -3.133 -0.793 1.00 81.12 205 CYS A CA 1
ATOM 1585 C C . CYS A 1 205 ? 1.751 -1.878 -0.908 1.00 81.12 205 CYS A C 1
ATOM 1587 O O . CYS A 1 205 ? 2.973 -1.962 -0.998 1.00 81.12 205 CYS A O 1
ATOM 1589 N N . ARG A 1 206 ? 1.160 -0.677 -0.827 1.00 82.25 206 ARG A N 1
ATOM 1590 C CA . ARG A 1 206 ? 1.954 0.554 -0.629 1.00 82.25 206 ARG A CA 1
ATOM 1591 C C . ARG A 1 206 ? 2.521 0.595 0.794 1.00 82.25 206 ARG A C 1
ATOM 1593 O O . ARG A 1 206 ? 1.971 -0.016 1.709 1.00 82.25 206 ARG A O 1
ATOM 1600 N N . ASN A 1 207 ? 3.592 1.358 0.998 1.00 80.31 207 ASN A N 1
ATOM 1601 C CA . ASN A 1 207 ? 4.298 1.462 2.280 1.00 80.31 207 ASN A CA 1
ATOM 1602 C C . ASN A 1 207 ? 3.627 2.400 3.315 1.00 80.31 207 ASN A C 1
ATOM 1604 O O . ASN A 1 207 ? 4.077 2.461 4.458 1.00 80.31 207 ASN A O 1
ATOM 1608 N N . ASN A 1 208 ? 2.554 3.104 2.935 1.00 85.81 208 ASN A N 1
ATOM 1609 C CA . ASN A 1 208 ? 1.841 4.096 3.748 1.00 85.81 208 ASN A CA 1
ATOM 1610 C C . ASN A 1 208 ? 0.356 3.738 4.000 1.00 85.81 208 ASN A C 1
ATOM 1612 O O . ASN A 1 208 ? -0.505 4.624 4.065 1.00 85.81 208 ASN A O 1
ATOM 1616 N N . ILE A 1 209 ? 0.050 2.443 4.124 1.00 92.44 209 ILE A N 1
ATOM 1617 C CA . ILE A 1 209 ? -1.308 1.890 4.158 1.00 92.44 209 ILE A CA 1
ATOM 1618 C C . ILE A 1 209 ? -1.707 1.405 5.547 1.00 92.44 209 ILE A C 1
ATOM 1620 O O . ILE A 1 209 ? -1.013 0.626 6.204 1.00 92.44 209 ILE A O 1
ATOM 1624 N N . VAL A 1 210 ? -2.902 1.831 5.951 1.00 96.12 210 VAL A N 1
ATOM 1625 C CA . VAL A 1 210 ? -3.721 1.134 6.941 1.00 96.12 210 VAL A CA 1
ATOM 1626 C C . VAL A 1 210 ? -4.831 0.416 6.180 1.00 96.12 210 VAL A C 1
ATOM 1628 O O . VAL A 1 210 ? -5.682 1.060 5.574 1.00 96.12 210 VAL A O 1
ATOM 1631 N N . ASP A 1 211 ? -4.845 -0.910 6.194 1.00 95.50 211 ASP A N 1
ATOM 1632 C CA . ASP A 1 211 ? -5.907 -1.671 5.541 1.00 95.50 211 ASP A CA 1
ATOM 1633 C C . ASP A 1 211 ? -7.031 -1.962 6.539 1.00 95.50 211 ASP A C 1
ATOM 1635 O O . ASP A 1 211 ? -6.841 -2.667 7.528 1.00 95.50 211 ASP A O 1
ATOM 1639 N N . GLY A 1 212 ? -8.189 -1.332 6.351 1.00 96.62 212 GLY A N 1
ATOM 1640 C CA . GLY A 1 212 ? -9.235 -1.212 7.359 1.00 96.62 212 GLY A CA 1
ATOM 1641 C C . GLY A 1 212 ? -10.434 -2.120 7.135 1.00 96.62 212 GLY A C 1
ATOM 1642 O O . GLY A 1 212 ? -11.086 -2.078 6.092 1.00 96.62 212 GLY A O 1
ATOM 1643 N N . SER A 1 213 ? -10.821 -2.858 8.177 1.00 96.56 213 SER A N 1
ATOM 1644 C CA . SER A 1 213 ? -12.082 -3.611 8.198 1.00 96.56 213 SER A CA 1
ATOM 1645 C C . SER A 1 213 ? -13.326 -2.713 8.035 1.00 96.56 213 SER A C 1
ATOM 1647 O O . SER A 1 213 ? -13.305 -1.524 8.379 1.00 96.56 213 SER A O 1
ATOM 1649 N N . PRO A 1 214 ? -14.475 -3.264 7.597 1.00 95.75 214 PRO A N 1
ATOM 1650 C CA . PRO A 1 214 ? -15.719 -2.502 7.444 1.00 95.75 214 PRO A CA 1
ATOM 1651 C C . PRO A 1 214 ? -16.171 -1.759 8.710 1.00 95.75 214 PRO A C 1
ATOM 1653 O O . PRO A 1 214 ? -16.738 -0.668 8.616 1.00 95.75 214 PRO A O 1
ATOM 1656 N N . ALA A 1 215 ? -15.897 -2.305 9.899 1.00 97.25 215 ALA A N 1
ATOM 1657 C CA . ALA A 1 215 ? -16.181 -1.637 11.165 1.00 97.25 215 ALA A CA 1
ATOM 1658 C C . ALA A 1 215 ? -15.357 -0.354 11.374 1.00 97.25 215 ALA A C 1
ATOM 1660 O O . ALA A 1 215 ? -15.873 0.594 11.973 1.00 97.25 215 ALA A O 1
ATOM 1661 N N . VAL A 1 216 ? -14.113 -0.300 10.882 1.00 98.12 216 VAL A N 1
ATOM 1662 C CA . VAL A 1 216 ? -13.260 0.901 10.945 1.00 98.12 216 VAL A CA 1
ATOM 1663 C C . VAL A 1 216 ? -13.832 1.991 10.045 1.00 98.12 216 VAL A C 1
ATOM 1665 O O . VAL A 1 216 ? -14.092 3.097 10.516 1.00 98.12 216 VAL A O 1
ATOM 1668 N N . TRP A 1 217 ? -14.144 1.661 8.790 1.00 97.94 217 TRP A N 1
ATOM 1669 C CA . TRP A 1 217 ? -14.774 2.585 7.839 1.00 97.94 217 TRP A CA 1
ATOM 1670 C C . TRP A 1 217 ? -16.110 3.135 8.353 1.00 97.94 217 TRP A C 1
ATOM 1672 O O . TRP A 1 217 ? -16.340 4.347 8.350 1.00 97.94 217 TRP A O 1
ATOM 1682 N N . LYS A 1 218 ? -16.959 2.259 8.909 1.00 97.12 218 LYS A N 1
ATOM 1683 C CA . LYS A 1 218 ? -18.222 2.657 9.543 1.00 97.12 218 LYS A CA 1
ATOM 1684 C C . LYS A 1 218 ? -17.997 3.621 10.712 1.00 97.12 218 LYS A C 1
ATOM 1686 O O . LYS A 1 218 ? -18.735 4.597 10.842 1.00 97.12 218 LYS A O 1
ATOM 1691 N N . ALA A 1 219 ? -16.992 3.378 11.555 1.00 97.81 219 ALA A N 1
ATOM 1692 C CA . ALA A 1 219 ? -16.668 4.259 12.677 1.00 97.81 219 ALA A CA 1
ATOM 1693 C C . ALA A 1 219 ? -16.130 5.625 12.213 1.00 97.81 219 ALA A C 1
ATOM 1695 O O . ALA A 1 219 ? -16.503 6.656 12.776 1.00 97.81 219 ALA A O 1
ATOM 1696 N N . LEU A 1 220 ? -15.356 5.648 11.124 1.00 98.19 220 LEU A N 1
ATOM 1697 C CA . LEU A 1 220 ? -14.930 6.869 10.433 1.00 98.19 220 LEU A CA 1
ATOM 1698 C C . LEU A 1 220 ? -16.066 7.553 9.651 1.00 98.19 220 LEU A C 1
ATOM 1700 O O . LEU A 1 220 ? -15.868 8.618 9.074 1.00 98.19 220 LEU A O 1
ATOM 1704 N N . GLY A 1 221 ? -17.284 7.004 9.671 1.00 97.25 221 GLY A N 1
ATOM 1705 C CA . GLY A 1 221 ? -18.458 7.621 9.054 1.00 97.25 221 GLY A CA 1
ATOM 1706 C C . GLY A 1 221 ? -18.436 7.600 7.530 1.00 97.25 221 GLY A C 1
ATOM 1707 O O . GLY A 1 221 ? -19.068 8.453 6.916 1.00 97.25 221 GLY A O 1
ATOM 1708 N N . VAL A 1 222 ? -17.712 6.653 6.932 1.00 96.88 222 VAL A N 1
ATOM 1709 C CA . VAL A 1 222 ? -17.611 6.486 5.481 1.00 96.88 222 VAL A CA 1
ATOM 1710 C C . VAL A 1 222 ? -18.288 5.170 5.104 1.00 96.88 222 VAL A C 1
ATOM 1712 O O . VAL A 1 222 ? -17.894 4.091 5.549 1.00 96.88 222 VAL A O 1
ATOM 1715 N N . SER A 1 223 ? -19.366 5.267 4.328 1.00 94.25 223 SER A N 1
ATOM 1716 C CA . SER A 1 223 ? -20.125 4.105 3.848 1.00 94.25 223 SER A CA 1
ATOM 1717 C C . SER A 1 223 ? -19.551 3.573 2.534 1.00 94.25 223 SER A C 1
ATOM 1719 O O . SER A 1 223 ? -18.850 4.302 1.848 1.00 94.25 223 SER A O 1
ATOM 1721 N N . LYS A 1 224 ? -19.911 2.348 2.123 1.00 90.44 224 LYS A N 1
ATOM 1722 C CA . LYS A 1 224 ? -19.467 1.775 0.835 1.00 90.44 224 LYS A CA 1
ATOM 1723 C C . LYS A 1 224 ? -19.863 2.596 -0.400 1.00 90.44 224 LYS A C 1
ATOM 1725 O O . LYS A 1 224 ? -19.219 2.474 -1.431 1.00 90.44 224 LYS A O 1
ATOM 1730 N N . ASN A 1 225 ? -20.920 3.403 -0.292 1.00 91.94 225 ASN A N 1
ATOM 1731 C CA . ASN A 1 225 ? -21.418 4.248 -1.381 1.00 91.94 225 ASN A CA 1
ATOM 1732 C C . ASN A 1 225 ? -20.797 5.656 -1.360 1.00 91.94 225 ASN A C 1
ATOM 1734 O O . ASN A 1 225 ? -21.138 6.490 -2.194 1.00 91.94 225 ASN A O 1
ATOM 1738 N N . ASP A 1 226 ? -19.952 5.953 -0.372 1.00 93.00 226 ASP A N 1
ATOM 1739 C CA . ASP A 1 226 ? -19.261 7.232 -0.276 1.00 93.00 226 ASP A CA 1
ATOM 1740 C C . ASP A 1 226 ? -18.097 7.265 -1.283 1.00 93.00 226 ASP A C 1
ATOM 1742 O O . ASP A 1 226 ? -17.343 6.293 -1.338 1.00 93.00 226 ASP A O 1
ATOM 1746 N N . PRO A 1 227 ? -17.886 8.359 -2.037 1.00 89.88 227 PRO A N 1
ATOM 1747 C CA . PRO A 1 227 ? -16.766 8.478 -2.975 1.00 89.88 227 PRO A CA 1
ATOM 1748 C C . PRO A 1 227 ? -15.376 8.297 -2.348 1.00 89.88 227 PRO A C 1
ATOM 1750 O O . PRO A 1 227 ? -14.415 8.030 -3.059 1.00 89.88 227 PRO A O 1
ATOM 1753 N N . ARG A 1 228 ? -15.256 8.459 -1.025 1.00 89.75 228 ARG A N 1
ATOM 1754 C CA . ARG A 1 228 ? -14.009 8.244 -0.271 1.00 89.75 228 ARG A CA 1
ATOM 1755 C C . ARG A 1 228 ? -13.780 6.778 0.094 1.00 89.75 228 ARG A C 1
ATOM 1757 O O . ARG A 1 228 ? -12.722 6.435 0.612 1.00 89.75 228 ARG A O 1
ATOM 1764 N N . TYR A 1 229 ? -14.774 5.912 -0.097 1.00 89.06 229 TYR A N 1
ATOM 1765 C CA . TYR A 1 229 ? -14.616 4.484 0.137 1.00 89.06 229 TYR A CA 1
ATOM 1766 C C . TYR A 1 229 ? -13.755 3.874 -0.969 1.00 89.06 229 TYR A C 1
ATOM 1768 O O . TYR A 1 229 ? -14.067 3.999 -2.149 1.00 89.06 229 TYR A O 1
ATOM 1776 N N . GLY A 1 230 ? -12.666 3.220 -0.575 1.00 88.00 230 GLY A N 1
ATOM 1777 C CA . GLY A 1 230 ? -11.623 2.743 -1.486 1.00 88.00 230 GLY A CA 1
ATOM 1778 C C . GLY A 1 230 ? -10.265 3.305 -1.091 1.00 88.00 230 GLY A C 1
ATOM 1779 O O . GLY A 1 230 ? -9.330 2.541 -0.887 1.00 88.00 230 GLY A O 1
ATOM 1780 N N . GLU A 1 231 ? -10.189 4.618 -0.881 1.00 92.00 231 GLU A N 1
ATOM 1781 C CA . GLU A 1 231 ? -8.980 5.285 -0.407 1.00 92.00 231 GLU A CA 1
ATOM 1782 C C . GLU A 1 231 ? -9.318 6.624 0.252 1.00 92.00 231 GLU A C 1
ATOM 1784 O O . GLU A 1 231 ? -9.996 7.471 -0.332 1.00 92.00 231 GLU A O 1
ATOM 1789 N N . MET A 1 232 ? -8.826 6.840 1.472 1.00 93.56 232 MET A N 1
ATOM 1790 C CA . MET A 1 232 ? -9.010 8.104 2.181 1.00 93.56 232 MET A CA 1
ATOM 1791 C C . MET A 1 232 ? -7.773 8.474 2.997 1.00 93.56 232 MET A C 1
ATOM 1793 O O . MET A 1 232 ? -7.206 7.635 3.691 1.00 93.56 232 MET A O 1
ATOM 1797 N N . LYS A 1 233 ? -7.399 9.755 2.974 1.00 93.88 233 LYS A N 1
ATOM 1798 C CA . LYS A 1 233 ? -6.329 10.309 3.813 1.00 93.88 233 LYS A CA 1
ATOM 1799 C C . LYS A 1 233 ? -6.671 10.198 5.303 1.00 93.88 233 LYS A C 1
ATOM 1801 O O . LYS A 1 233 ? -7.790 10.514 5.722 1.00 93.88 233 LYS A O 1
ATOM 1806 N N . ILE A 1 234 ? -5.695 9.779 6.100 1.00 95.56 234 ILE A N 1
ATOM 1807 C CA . ILE A 1 234 ? -5.795 9.603 7.548 1.00 95.56 234 ILE A CA 1
ATOM 1808 C C . ILE A 1 234 ? -4.509 10.039 8.262 1.00 95.56 234 ILE A C 1
ATOM 1810 O O . ILE A 1 234 ? -3.441 10.179 7.676 1.00 95.56 234 ILE A O 1
ATOM 1814 N N . SER A 1 235 ? -4.600 10.180 9.580 1.00 95.81 235 SER A N 1
ATOM 1815 C CA . SER A 1 235 ? -3.446 10.084 10.478 1.00 95.81 235 SER A CA 1
ATOM 1816 C C . SER A 1 235 ? -3.688 8.961 11.480 1.00 95.81 235 SER A C 1
ATOM 1818 O O . SER A 1 235 ? -4.838 8.656 11.807 1.00 95.81 235 SER A O 1
ATOM 1820 N N . TRP A 1 236 ? -2.623 8.330 11.968 1.00 96.12 236 TRP A N 1
ATOM 1821 C CA . TRP A 1 236 ? -2.737 7.298 12.990 1.00 96.12 236 TRP A CA 1
ATOM 1822 C C . TRP A 1 236 ? -1.595 7.374 14.004 1.00 96.12 236 TRP A C 1
ATOM 1824 O O . TRP A 1 236 ? -0.538 7.938 13.724 1.00 96.12 236 TRP A O 1
ATOM 1834 N N . SER A 1 237 ? -1.825 6.844 15.202 1.00 95.38 237 SER A N 1
ATOM 1835 C CA . SER A 1 237 ? -0.824 6.757 16.267 1.00 95.38 237 SER A CA 1
ATOM 1836 C C . SER A 1 237 ? -1.019 5.492 17.099 1.00 95.38 237 SER A C 1
ATOM 1838 O O . SER A 1 237 ? -2.129 4.956 17.161 1.00 95.38 237 SER A O 1
ATOM 1840 N N . ASN A 1 238 ? 0.056 5.036 17.745 1.00 83.62 238 ASN A N 1
ATOM 1841 C CA . ASN A 1 238 ? -0.015 4.043 18.823 1.00 83.62 238 ASN A CA 1
ATOM 1842 C C . ASN A 1 238 ? -0.520 4.674 20.126 1.00 83.62 238 ASN A C 1
ATOM 1844 O O . ASN A 1 238 ? -0.369 5.910 20.272 1.00 83.62 238 ASN A O 1
#

Solvent-accessible surface area (backbone atoms only — not comparable to full-atom values): 13088 Å² total; per-residue (Å²): 134,86,80,85,74,49,73,69,55,52,51,56,54,18,66,41,32,34,38,36,43,37,43,83,78,78,47,82,86,38,67,70,49,43,54,49,51,53,57,49,51,75,65,25,75,38,75,46,76,28,64,46,62,66,55,44,53,48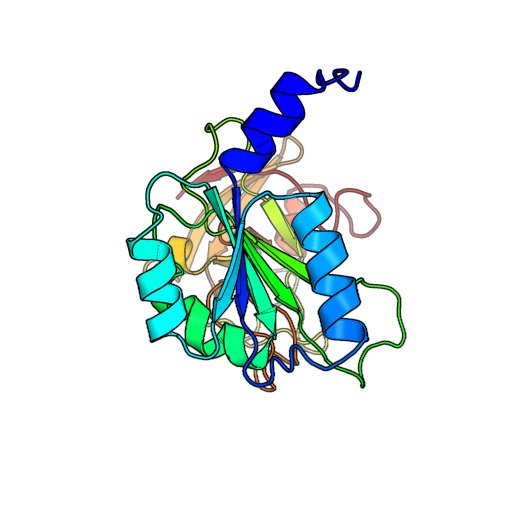,52,58,64,73,47,70,90,34,52,32,35,36,40,24,36,19,76,58,34,46,68,36,36,73,78,47,55,84,42,62,59,36,39,33,37,34,38,32,41,85,56,84,88,71,74,85,70,96,69,79,59,68,44,79,39,54,51,65,59,67,68,81,91,77,78,85,65,36,32,37,32,67,48,59,43,83,87,71,79,28,75,54,24,70,62,75,71,43,79,78,61,59,80,47,40,36,26,23,24,6,41,80,70,20,46,91,53,76,41,48,74,38,62,32,43,39,36,31,82,95,30,68,44,67,30,30,31,37,26,60,31,46,44,52,56,33,32,37,77,92,50,72,48,36,71,43,37,53,67,52,36,38,31,27,23,61,31,40,39,51,57,35,69,45,48,89,87,37,92,53,50,65,54,36,65,37,51,71,45,117

Secondary structure (DSSP, 8-state):
------HHHHHHHHHHEEEEEE-TT--TTSHHHHHHHHHHHTT-SEEEEESSHHHHHHHHHH-TTSEEEEEEEHHHHHHHHHHHTT-TTEEEEEEE---TTT-SS---SEEEEE--SSS-SS---EEEEEPPPTTTT---BTTTTB---TTS-EEEEEHHHHTTTTTTT-EEEEEETTEEEEEEEEEEE-SS--SSTTTTTPPPPPTTEEEE-HHHHHHTT--TTSTTTT-EEEEEE-

Sequence (238 aa):
MASNISRDQRQRMAENYLVIWVDENIDMANEDCQNTMEQLRAVVNQVNTCTTAEQCIQQLTENQEKISFIISSGAVGQHLVPNIHDMAKLNAIFIFCGNKQRHQKNLPNLISFMLSSGWPTEEYDNVIVPMLRRGDGGGAGACYGRFYPDTQRVVALSTGWYNKGSRCGKIITIRGNGRTTTAQVVDECDSVHGCDAEHAGQPPCRNNIVDGSPAVWKALGVSKNDPRYGEMKISWSN

pLDDT: mean 76.31, std 18.03, range [30.92, 98.5]

Foldseek 3Di:
DDDPQDPVRQQVLQAQEAEEEEDLDQDCVDPVSVVVVVVNCVRHVHYHYDNALVVVVVVCVVSQRHQYEYEYEQVRLLVNLVVCLPPLRHQKYWYQLDDVVPPPDDDDRTDIAGSDDPDPPPDPFQKEFAAQADVSQHAAAPQPRHHDDLQAKAKAAECVVCPVVPQAQPKKWKFFLNFIDIHGYGHHQYQNDASDVNSPHDHGDHNRYIHTRNNNCVRSVHDCPHPCHGMGGMDMDD